Protein 2DPM (pdb70)

GO terms:
  GO:0009007 site-specific DNA-methyltransferase (adenine-specific) activity (F, EXP)

InterPro domains:
  IPR002052 DNA methylase, N-6 adenine-specific, conserved site [PS00092] (191-197)
  IPR012263 Adenine modification methylase, M.EcoRV-type [PIRSF000398] (10-283)
  IPR012327 D12 class N6 adenine-specific DNA methyltransferase [PF02086] (17-263)
  IPR012327 D12 class N6 adenine-specific DNA methyltransferase [PR00505] (17-33)
  IPR012327 D12 class N6 adenine-specific DNA methyltransferase [PR00505] (39-53)
  IPR012327 D12 class N6 adenine-specific DNA methyltransferase [PR00505] (58-71)
  IPR012327 D12 class N6 adenine-specific DNA methyltransferase [PR00505] (188-200)
  IPR012327 D12 class N6 adenine-specific DNA methyltransferase [PTHR30481] (9-283)
  IPR012327 D12 class N6 adenine-specific DNA methyltransferase [TIGR00571] (12-281)
  IPR023095 Adenine-specific methyltransferase, domain 2 [G3DSA:1.10.1020.10] (65-167)
  IPR029063 S-adenosyl-L-methionine-dependent methyltransferase superfamily [G3DSA:3.40.50.150] (13-255)
  IPR029063 S-adenosyl-L-methionine-dependent methyltransferase superfamily [SSF53335] (11-283)

CATH classification: 3.40.50.150 (+1 more: 1.10.1020.10)

Nearest PDB structures (foldseek):
  2dpm-assembly1_A  TM=1.004E+00  e=1.425E-54  Streptococcus pneumoniae
  4rtm-assembly1_A  TM=9.184E-01  e=1.312E-22  Escherichia coli str. K-12 substr. MDS42
  4rtk-assembly1_A  TM=9.166E-01  e=1.675E-22  Escherichia coli str. K-12 substr. MDS42
  2g1p-assembly1_A  TM=9.170E-01  e=5.671E-22  Escherichia coli
  2g1p-assembly1_B  TM=9.001E-01  e=9.817E-22  Escherichia coli

Organism: Streptococcus pneumoniae (NCBI:txid1313)

Radius of gyration: 19.25 Å; Cα contacts (8 Å, |Δi|>4): 393; chains: 1; bounding box: 43×53×43 Å

Secondary structure (DSSP, 8-state):
----SS--TT--GGGHHHHHHHS-SS-S-EEETT-TT-HHHHHH--SEEEEEES-HHHHHHHHHHHH-HHHHHHHHHHHHHH--HHHHHHHHGGGGSSHHHHS-HHHHHHHHHHHHHHBGGG---B-TTS-B-PPBPSS--S----HHHHHHHHHHHHHSEEEEEES-GGGGGTT--TT-EEEE-PPPPP-------SS--HHHHHHHHHHHHHHHTTT-EEEEEEES-HHHHHHTTTSEEEEE-----EEEEES---

Structure (mmCIF, N/CA/C/O backbone):
data_2DPM
#
_entry.id   2DPM
#
_cell.length_a   56.600
_cell.length_b   68.100
_cell.length_c   85.200
_cell.angle_alpha   90.00
_cell.angle_beta   90.00
_cell.angle_gamma   90.00
#
_symmetry.space_group_name_H-M   'P 21 21 21'
#
loop_
_entity.id
_entity.type
_entity.pdbx_description
1 polymer 'PROTEIN (ADENINE-SPECIFIC METHYLTRANSFERASE DPNII 1)'
2 non-polymer 'MERCURY (II) ION'
3 non-polymer S-ADENOSYLMETHIONINE
4 water water
#
loop_
_atom_site.group_PDB
_atom_site.id
_atom_site.type_symbol
_atom_site.label_atom_id
_atom_site.label_alt_id
_atom_site.label_comp_id
_atom_site.label_asym_id
_atom_site.label_entity_id
_atom_site.label_seq_id
_atom_site.pdbx_PDB_ins_code
_atom_site.Cartn_x
_atom_site.Cartn_y
_atom_site.Cartn_z
_atom_site.occupancy
_atom_site.B_iso_or_equiv
_atom_site.auth_seq_id
_atom_site.auth_comp_id
_atom_site.auth_asym_id
_atom_site.auth_atom_id
_atom_site.pdbx_PDB_model_num
ATOM 1 N N . THR A 1 10 ? 10.804 20.321 72.229 1.00 47.17 10 THR A N 1
ATOM 2 C CA . THR A 1 10 ? 9.528 20.701 71.562 1.00 47.76 10 THR A CA 1
ATOM 3 C C . THR A 1 10 ? 9.786 20.894 70.070 1.00 46.64 10 THR A C 1
ATOM 4 O O . THR A 1 10 ? 10.222 19.956 69.399 1.00 47.70 10 THR A O 1
ATOM 6 N N . LEU A 1 11 ? 9.585 22.114 69.575 1.00 44.08 11 LEU A N 1
ATOM 7 C CA . LEU A 1 11 ? 9.782 22.425 68.158 1.00 42.08 11 LEU A CA 1
ATOM 8 C C . LEU A 1 11 ? 11.243 22.497 67.719 1.00 39.16 11 LEU A C 1
ATOM 9 O O . LEU A 1 11 ? 12.110 22.935 68.485 1.00 37.80 11 LEU A O 1
ATOM 14 N N . GLN A 1 12 ? 11.486 22.088 66.472 1.00 35.58 12 GLN A N 1
ATOM 15 C CA . GLN A 1 12 ? 12.815 22.087 65.852 1.00 30.64 12 GLN A CA 1
ATOM 16 C C . GLN A 1 12 ? 12.639 21.820 64.343 1.00 27.23 12 GLN A C 1
ATOM 17 O O . GLN A 1 12 ? 11.560 21.419 63.902 1.00 26.62 12 GLN A O 1
ATOM 23 N N . PRO A 1 13 ? 13.678 22.080 63.534 1.00 24.52 13 PRO A N 1
ATOM 24 C CA . PRO A 1 13 ? 13.634 21.862 62.080 1.00 23.44 13 PRO A CA 1
ATOM 25 C C . PRO A 1 13 ? 13.093 20.485 61.673 1.00 22.63 13 PRO A C 1
ATOM 26 O O . PRO A 1 13 ? 13.399 19.467 62.299 1.00 21.73 13 PRO A O 1
ATOM 30 N N . PHE A 1 14 ? 12.297 20.461 60.613 1.00 22.04 14 PHE A N 1
ATOM 31 C CA . PHE A 1 14 ? 11.722 19.217 60.123 1.00 22.16 14 PHE A CA 1
ATOM 32 C C . PHE A 1 14 ? 12.655 18.531 59.136 1.00 23.00 14 PHE A C 1
ATOM 33 O O . PHE A 1 14 ? 12.377 17.420 58.678 1.00 22.61 14 PHE A O 1
ATOM 41 N N . THR A 1 15 ? 13.736 19.212 58.769 1.00 22.46 15 THR A N 1
ATOM 42 C CA . THR A 1 15 ? 14.704 18.653 57.835 1.00 22.08 15 THR A CA 1
ATOM 43 C C . THR A 1 15 ? 16.087 19.219 58.093 1.00 24.27 15 THR A C 1
ATOM 44 O O . THR A 1 15 ? 16.226 20.285 58.688 1.00 25.32 15 THR A O 1
ATOM 48 N N . LYS A 1 16 ? 17.103 18.474 57.677 1.00 25.24 16 LYS A N 1
ATOM 49 C CA . LYS A 1 16 ? 18.495 18.889 57.800 1.00 26.11 16 LYS A CA 1
ATOM 50 C C . LYS A 1 16 ? 18.714 19.876 56.643 1.00 25.83 16 LYS A C 1
ATOM 51 O O . LYS A 1 16 ? 18.123 19.712 55.578 1.00 25.08 16 LYS A O 1
ATOM 57 N N . TRP A 1 17 ? 19.531 20.908 56.845 1.00 26.51 17 TRP A N 1
ATOM 58 C CA . TRP A 1 17 ? 19.750 21.910 55.792 1.00 26.32 17 TRP A CA 1
ATOM 59 C C . TRP A 1 17 ? 21.146 22.536 55.863 1.00 27.29 17 TRP A C 1
ATOM 60 O O . TRP A 1 17 ? 21.690 22.752 56.954 1.00 27.43 17 TRP A O 1
ATOM 71 N N . THR A 1 18 ? 21.717 22.845 54.703 1.00 26.78 18 THR A N 1
ATOM 72 C CA . THR A 1 18 ? 23.042 23.451 54.650 1.00 29.67 18 THR A CA 1
ATOM 73 C C . THR A 1 18 ? 23.022 24.813 55.345 1.00 29.25 18 THR A C 1
ATOM 74 O O . THR A 1 18 ? 22.188 25.670 55.035 1.00 29.52 18 THR A O 1
ATOM 78 N N . GLY A 1 19 ? 23.927 24.981 56.309 1.00 28.31 19 GLY A N 1
ATOM 79 C CA . GLY A 1 19 ? 24.017 26.220 57.064 1.00 26.54 19 GLY A CA 1
ATOM 80 C C . GLY A 1 19 ? 23.111 26.220 58.283 1.00 26.67 19 GLY A C 1
ATOM 81 O O . GLY A 1 19 ? 22.962 27.253 58.930 1.00 28.44 19 GLY A O 1
ATOM 82 N N . GLY A 1 20 ? 22.489 25.074 58.572 1.00 26.27 20 GLY A N 1
ATOM 83 C CA . GLY A 1 20 ? 21.602 24.947 59.720 1.00 24.43 20 GLY A CA 1
ATOM 84 C C . GLY A 1 20 ? 22.262 25.477 60.975 1.00 24.46 20 GLY A C 1
ATOM 85 O O . GLY A 1 20 ? 23.411 25.130 61.265 1.00 24.72 20 GLY A O 1
ATOM 86 N N . LYS A 1 21 ? 21.519 26.263 61.747 1.00 22.35 21 LYS A N 1
ATOM 87 C CA . LYS A 1 21 ? 22.050 26.895 62.947 1.00 23.25 21 LYS A CA 1
ATOM 88 C C . LYS A 1 21 ? 21.818 26.249 64.307 1.00 25.19 21 LYS A C 1
ATOM 89 O O . LYS A 1 21 ? 22.052 26.889 65.330 1.00 26.51 21 LYS A O 1
ATOM 95 N N . ARG A 1 22 ? 21.415 24.982 64.334 1.00 25.64 22 ARG A N 1
ATOM 96 C CA . ARG A 1 22 ? 21.182 24.295 65.605 1.00 28.96 22 ARG A CA 1
ATOM 97 C C . ARG A 1 22 ? 22.338 24.428 66.619 1.00 31.80 22 ARG A C 1
ATOM 98 O O . ARG A 1 22 ? 22.137 24.872 67.757 1.00 34.04 22 ARG A O 1
ATOM 106 N N . GLN A 1 23 ? 23.543 24.052 66.202 1.00 31.82 23 GLN A N 1
ATOM 107 C CA . GLN A 1 23 ? 24.718 24.101 67.073 1.00 33.72 23 GLN A CA 1
ATOM 108 C C . GLN A 1 23 ? 25.089 25.495 67.571 1.00 33.39 23 GLN A C 1
ATOM 109 O O . GLN A 1 23 ? 25.769 25.638 68.589 1.00 32.24 23 GLN A O 1
ATOM 115 N N . LEU A 1 24 ? 24.643 26.518 66.855 1.00 31.54 24 LEU A N 1
ATOM 116 C CA . LEU A 1 24 ? 24.969 27.885 67.207 1.00 30.27 24 LEU A CA 1
ATOM 117 C C . LEU A 1 24 ? 23.936 28.525 68.130 1.00 30.60 24 LEU A C 1
ATOM 118 O O . LEU A 1 24 ? 24.192 29.581 68.713 1.00 29.87 24 LEU A O 1
ATOM 123 N N . LEU A 1 25 ? 22.787 27.871 68.290 1.00 30.53 25 LEU A N 1
ATOM 124 C CA . LEU A 1 25 ? 21.713 28.395 69.134 1.00 29.74 25 LEU A CA 1
ATOM 125 C C . LEU A 1 25 ? 22.130 28.969 70.500 1.00 31.99 25 LEU A C 1
ATOM 126 O O . LEU A 1 25 ? 21.659 30.040 70.891 1.00 30.91 25 LEU A O 1
ATOM 131 N N . PRO A 1 26 ? 23.002 28.268 71.249 1.00 32.60 26 PRO A N 1
ATOM 132 C CA . PRO A 1 26 ? 23.421 28.798 72.553 1.00 33.23 26 PRO A CA 1
ATOM 133 C C . PRO A 1 26 ? 24.006 30.214 72.460 1.00 32.80 26 PRO A C 1
ATOM 134 O O . PRO A 1 26 ? 23.733 31.065 73.308 1.00 33.75 26 PRO A O 1
ATOM 138 N N . VAL A 1 27 ? 24.794 30.464 71.421 1.00 30.97 27 VAL A N 1
ATOM 139 C CA . VAL A 1 27 ? 25.400 31.774 71.220 1.00 28.83 27 VAL A CA 1
ATOM 140 C C . VAL A 1 27 ? 24.359 32.794 70.791 1.00 30.26 27 VAL A C 1
ATOM 141 O O . VAL A 1 27 ? 24.309 33.904 71.323 1.00 31.22 27 VAL A O 1
ATOM 145 N N . ILE A 1 28 ? 23.516 32.413 69.842 1.00 31.13 28 ILE A N 1
ATOM 146 C CA . ILE A 1 28 ? 22.467 33.303 69.355 1.00 32.07 28 ILE A CA 1
ATOM 147 C C . ILE A 1 28 ? 21.499 33.694 70.475 1.00 34.45 28 ILE A C 1
ATOM 148 O O . ILE A 1 28 ? 21.118 34.865 70.596 1.00 34.09 28 ILE A O 1
ATOM 153 N N . ARG A 1 29 ? 21.100 32.711 71.282 1.00 34.99 29 ARG A N 1
ATOM 154 C CA . ARG A 1 29 ? 20.180 32.944 72.398 1.00 38.68 29 ARG A CA 1
ATOM 155 C C . ARG A 1 29 ? 20.732 34.006 73.349 1.00 41.16 29 ARG A C 1
ATOM 156 O O . ARG A 1 29 ? 19.977 34.787 73.931 1.00 43.38 29 ARG A O 1
ATOM 164 N N . GLU A 1 30 ? 22.053 34.031 73.494 1.00 42.06 30 GLU A N 1
ATOM 165 C CA . GLU A 1 30 ? 22.712 34.984 74.377 1.00 42.07 30 GLU A CA 1
ATOM 166 C C . GLU A 1 30 ? 22.867 36.366 73.749 1.00 42.80 30 GLU A C 1
ATOM 167 O O . GLU A 1 30 ? 23.212 37.325 74.443 1.00 45.96 30 GLU A O 1
ATOM 169 N N . LEU A 1 31 ? 22.591 36.479 72.452 1.00 41.28 31 LEU A N 1
ATOM 170 C CA . LEU A 1 31 ? 22.733 37.756 71.760 1.00 38.46 31 LEU A CA 1
ATOM 171 C C . LEU A 1 31 ? 21.440 38.397 71.244 1.00 37.66 31 LEU A C 1
ATOM 172 O O . LEU A 1 31 ? 21.441 39.554 70.821 1.00 37.13 31 LEU A O 1
ATOM 177 N N . ILE A 1 32 ? 20.340 37.659 71.255 1.00 37.64 32 ILE A N 1
ATOM 178 C CA . ILE A 1 32 ? 19.084 38.231 70.784 1.00 38.51 32 ILE A CA 1
ATOM 179 C C . ILE A 1 32 ? 18.653 39.353 71.730 1.00 41.11 32 ILE A C 1
ATOM 180 O O . ILE A 1 32 ? 19.039 39.368 72.902 1.00 42.37 32 ILE A O 1
ATOM 185 N N . PRO A 1 33 ? 17.890 40.338 71.221 1.00 42.90 33 PRO A N 1
ATOM 186 C CA . PRO A 1 33 ? 17.440 41.444 72.071 1.00 43.08 33 PRO A CA 1
ATOM 187 C C . PRO A 1 33 ? 16.506 40.959 73.182 1.00 44.18 33 PRO A C 1
ATOM 188 O O . PRO A 1 33 ? 15.783 39.975 73.013 1.00 43.39 33 PRO A O 1
ATOM 192 N N . LYS A 1 34 ? 16.542 41.650 74.319 1.00 46.07 34 LYS A N 1
ATOM 193 C CA . LYS A 1 34 ? 15.724 41.296 75.476 1.00 46.20 34 LYS A CA 1
ATOM 194 C C . LYS A 1 34 ? 14.227 41.460 75.239 1.00 47.14 34 LYS A C 1
ATOM 195 O O . LYS A 1 34 ? 13.428 40.659 75.730 1.00 46.52 34 LYS A O 1
ATOM 197 N N . THR A 1 35 ? 13.855 42.512 74.512 1.00 47.25 35 THR A N 1
ATOM 198 C CA . THR A 1 35 ? 12.454 42.791 74.194 1.00 47.40 35 THR A CA 1
ATOM 199 C C . THR A 1 35 ? 12.352 43.247 72.744 1.00 46.26 35 THR A C 1
ATOM 200 O O . THR A 1 35 ? 13.223 43.983 72.269 1.00 45.70 35 THR A O 1
ATOM 204 N N . TYR A 1 36 ? 11.306 42.790 72.050 1.00 45.86 36 TYR A N 1
ATOM 205 C CA . TYR A 1 36 ? 11.054 43.146 70.646 1.00 43.30 36 TYR A CA 1
ATOM 206 C C . TYR A 1 36 ? 9.598 42.881 70.255 1.00 41.85 36 TYR A C 1
ATOM 207 O O . TYR A 1 36 ? 8.831 42.301 71.031 1.00 44.03 36 TYR A O 1
ATOM 216 N N . ASN A 1 37 ? 9.215 43.327 69.064 1.00 41.01 37 ASN A N 1
ATOM 217 C CA . ASN A 1 37 ? 7.847 43.144 68.577 1.00 41.09 37 ASN A CA 1
ATOM 218 C C . ASN A 1 37 ? 7.719 41.897 67.685 1.00 38.81 37 ASN A C 1
ATOM 219 O O . ASN A 1 37 ? 7.765 40.774 68.190 1.00 38.71 37 ASN A O 1
ATOM 224 N N . ARG A 1 38 ? 7.553 42.078 66.377 1.00 35.36 38 ARG A N 1
ATOM 225 C CA . ARG A 1 38 ? 7.439 40.936 65.471 1.00 35.24 38 ARG A CA 1
ATOM 226 C C . ARG A 1 38 ? 8.804 40.378 65.065 1.00 33.86 38 ARG A C 1
ATOM 227 O O . ARG A 1 38 ? 9.819 41.089 65.125 1.00 35.01 38 ARG A O 1
ATOM 235 N N . TYR A 1 39 ? 8.819 39.122 64.621 1.00 32.83 39 TYR A N 1
ATOM 236 C CA .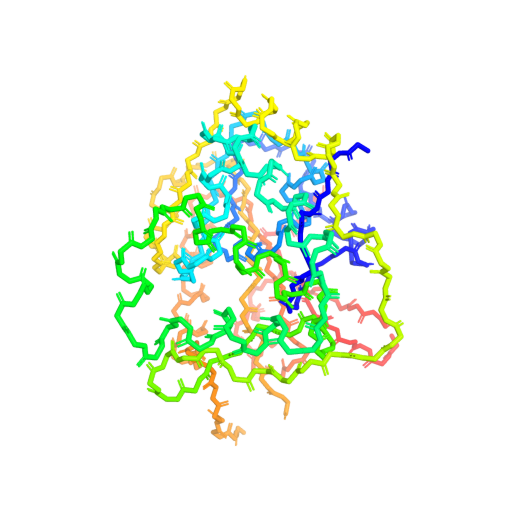 TYR A 1 39 ? 10.057 38.447 64.210 1.00 28.47 39 TYR A CA 1
ATOM 237 C C . TYR A 1 39 ? 10.116 38.185 62.713 1.00 25.80 39 TYR A C 1
ATOM 238 O O . TYR A 1 39 ? 9.125 37.752 62.117 1.00 26.44 39 TYR A O 1
ATOM 247 N N . PHE A 1 40 ? 11.293 38.391 62.127 1.00 24.90 40 PHE A N 1
ATOM 248 C CA . PHE A 1 40 ? 11.508 38.170 60.697 1.00 26.10 40 PHE A CA 1
ATOM 249 C C . PHE A 1 40 ? 12.755 37.334 60.447 1.00 24.43 40 PHE A C 1
ATOM 250 O O . PHE A 1 40 ? 13.808 37.620 61.018 1.00 24.66 40 PHE A O 1
ATOM 258 N N . GLU A 1 41 ? 12.654 36.338 59.566 1.00 24.81 41 GLU A N 1
ATOM 259 C CA . GLU A 1 41 ? 13.814 35.508 59.189 1.00 24.87 41 GLU A CA 1
ATOM 260 C C . GLU A 1 41 ? 13.755 35.317 57.667 1.00 22.96 41 GLU A C 1
ATOM 261 O O . GLU A 1 41 ? 13.161 34.357 57.173 1.00 22.56 41 GLU A O 1
ATOM 267 N N . PRO A 1 42 ? 14.373 36.244 56.913 1.00 22.73 42 PRO A N 1
ATOM 268 C CA . PRO A 1 42 ? 14.459 36.319 55.448 1.00 22.16 42 PRO A CA 1
ATOM 269 C C . PRO A 1 42 ? 15.185 35.241 54.644 1.00 22.64 42 PRO A C 1
ATOM 270 O O . PRO A 1 42 ? 14.994 35.173 53.434 1.00 22.99 42 PRO A O 1
ATOM 274 N N . PHE A 1 43 ? 16.079 34.479 55.270 1.00 21.17 43 PHE A N 1
ATOM 275 C CA . PHE A 1 43 ? 16.792 33.390 54.591 1.00 19.17 43 PHE A CA 1
ATOM 276 C C . PHE A 1 43 ? 16.541 32.208 55.511 1.00 19.55 43 PHE A C 1
ATOM 277 O O . PHE A 1 43 ? 17.484 31.549 55.958 1.00 21.19 43 PHE A O 1
ATOM 285 N N . VAL A 1 44 ? 15.269 31.917 55.761 1.00 18.04 44 VAL A N 1
ATOM 286 C CA . VAL A 1 44 ? 14.871 30.866 56.694 1.00 17.50 44 VAL A CA 1
ATOM 287 C C . VAL A 1 44 ? 15.569 29.495 56.690 1.00 18.96 44 VAL A C 1
ATOM 288 O O . VAL A 1 44 ? 15.895 28.969 57.765 1.00 19.68 44 VAL A O 1
ATOM 292 N N . GLY A 1 45 ? 15.827 28.925 55.514 1.00 18.03 45 GLY A N 1
ATOM 293 C CA . GLY A 1 45 ? 16.468 27.619 55.464 1.00 14.03 45 GLY A CA 1
ATOM 294 C C . GLY A 1 45 ? 15.696 26.600 56.289 1.00 16.16 45 GLY A C 1
ATOM 295 O O . GLY A 1 45 ? 14.484 26.441 56.116 1.00 16.70 45 GLY A O 1
ATOM 296 N N . GLY A 1 46 ? 16.396 25.917 57.192 1.00 16.84 46 GLY A N 1
ATOM 297 C CA . GLY A 1 46 ? 15.771 24.935 58.070 1.00 18.60 46 GLY A CA 1
ATOM 298 C C . GLY A 1 46 ? 15.004 25.540 59.255 1.00 21.22 46 GLY A C 1
ATOM 299 O O . GLY A 1 46 ? 14.278 24.825 59.956 1.00 21.69 46 GLY A O 1
ATOM 300 N N . GLY A 1 47 ? 15.226 26.824 59.537 1.00 18.75 47 GLY A N 1
ATOM 301 C CA . GLY A 1 47 ? 14.505 27.489 60.613 1.00 20.25 47 GLY A CA 1
ATOM 302 C C . GLY A 1 47 ? 14.838 27.231 62.073 1.00 20.79 47 GLY A C 1
ATOM 303 O O . GLY A 1 47 ? 13.974 27.400 62.942 1.00 19.56 47 GLY A O 1
ATOM 304 N N . ALA A 1 48 ? 16.098 26.920 62.359 1.00 21.93 48 ALA A N 1
ATOM 305 C CA . ALA A 1 48 ? 16.546 26.642 63.729 1.00 23.67 48 ALA A CA 1
ATOM 306 C C . ALA A 1 48 ? 16.110 27.708 64.742 1.00 24.69 48 ALA A C 1
ATOM 307 O O . ALA A 1 48 ? 15.511 27.387 65.777 1.00 25.54 48 ALA A O 1
ATOM 309 N N . LEU A 1 49 ? 16.396 28.973 64.442 1.00 23.73 49 LEU A N 1
ATOM 310 C CA . LEU A 1 49 ? 16.025 30.056 65.351 1.00 26.52 49 LEU A CA 1
ATOM 311 C C . LEU A 1 49 ? 14.506 30.191 65.442 1.00 26.65 49 LEU A C 1
ATOM 312 O O . LEU A 1 49 ? 13.939 30.117 66.536 1.00 27.45 49 LEU A O 1
ATOM 317 N N . PHE A 1 50 ? 13.856 30.335 64.289 1.00 26.45 50 PHE A N 1
ATOM 318 C CA . PHE A 1 50 ? 12.396 30.456 64.189 1.00 25.02 50 PHE A CA 1
ATOM 319 C C . PHE A 1 50 ? 11.673 29.425 65.058 1.00 25.89 50 PHE A C 1
ATOM 320 O O . PHE A 1 50 ? 10.793 29.766 65.852 1.00 27.45 50 PHE A O 1
ATOM 328 N N . PHE A 1 51 ? 12.050 28.164 64.915 1.00 25.09 51 PHE A N 1
ATOM 329 C CA . PHE A 1 51 ? 11.427 27.113 65.696 1.00 28.82 51 PHE A CA 1
ATOM 330 C C . PHE A 1 51 ? 11.816 27.144 67.177 1.00 31.64 51 PHE A C 1
ATOM 331 O O . PHE A 1 51 ? 11.037 26.715 68.036 1.00 32.35 51 PHE A O 1
ATOM 339 N N . ASP A 1 52 ? 13.009 27.654 67.476 1.00 30.74 52 ASP A N 1
ATOM 340 C CA . ASP A 1 52 ? 13.457 27.753 68.858 1.00 30.87 52 ASP A CA 1
ATOM 341 C C . ASP A 1 52 ? 12.664 28.856 69.560 1.00 32.99 52 ASP A C 1
ATOM 342 O O . ASP A 1 52 ? 12.270 28.707 70.715 1.00 34.74 52 ASP A O 1
ATOM 347 N N . LEU A 1 53 ? 12.414 29.955 68.852 1.00 33.95 53 LEU A N 1
ATOM 348 C CA . LEU A 1 53 ? 11.663 31.078 69.412 1.00 34.05 53 LEU A CA 1
ATOM 349 C C . LEU A 1 53 ? 10.155 30.843 69.417 1.00 36.50 53 LEU A C 1
ATOM 350 O O . LEU A 1 53 ? 9.452 31.313 70.312 1.00 36.26 53 LEU A O 1
ATOM 355 N N . ALA A 1 54 ? 9.659 30.156 68.394 1.00 37.37 54 ALA A N 1
ATOM 356 C CA . ALA A 1 54 ? 8.231 29.885 68.266 1.00 38.48 54 ALA A CA 1
ATOM 357 C C . ALA A 1 54 ? 7.443 31.189 68.450 1.00 40.54 54 ALA A C 1
ATOM 358 O O . ALA A 1 54 ? 6.617 31.309 69.353 1.00 41.48 54 ALA A O 1
ATOM 360 N N . PRO A 1 55 ? 7.714 32.192 67.599 1.00 41.81 55 PRO A N 1
ATOM 361 C CA . PRO A 1 55 ? 7.042 33.493 67.661 1.00 41.86 55 PRO A CA 1
ATOM 362 C C . PRO A 1 55 ? 5.543 33.410 67.404 1.00 42.55 55 PRO A C 1
ATOM 363 O O . PRO A 1 55 ? 5.083 32.588 66.613 1.00 40.68 55 PRO A O 1
ATOM 367 N N . LYS A 1 56 ? 4.791 34.294 68.050 1.00 44.90 56 LYS A N 1
ATOM 368 C CA . LYS A 1 56 ? 3.346 34.338 67.871 1.00 46.55 56 LYS A CA 1
ATOM 369 C C . LYS A 1 56 ? 2.981 35.148 66.630 1.00 45.42 56 LYS A C 1
ATOM 370 O O . LYS A 1 56 ? 1.904 34.964 66.051 1.00 45.87 56 LYS A O 1
ATOM 376 N N . ASP A 1 57 ? 3.887 36.028 66.214 1.00 41.86 57 ASP A N 1
ATOM 377 C CA . ASP A 1 57 ? 3.665 36.856 65.037 1.00 42.20 57 ASP A CA 1
ATOM 378 C C . ASP A 1 57 ? 4.995 36.995 64.293 1.00 40.09 57 ASP A C 1
ATOM 379 O O . ASP A 1 57 ? 5.884 37.738 64.729 1.00 38.75 57 ASP A O 1
ATOM 384 N N . ALA A 1 58 ? 5.124 36.317 63.156 1.00 37.66 58 ALA A N 1
ATOM 385 C CA . ALA A 1 58 ? 6.380 36.369 62.422 1.00 35.01 58 ALA A CA 1
ATOM 386 C C . ALA A 1 58 ? 6.263 36.346 60.908 1.00 34.50 58 ALA A C 1
ATOM 387 O O . ALA A 1 58 ? 5.171 36.173 60.352 1.00 31.41 58 ALA A O 1
ATOM 389 N N . VAL A 1 59 ? 7.413 36.520 60.257 1.00 33.51 59 VAL A N 1
ATOM 390 C CA . VAL A 1 59 ? 7.524 36.531 58.798 1.00 34.83 59 VAL A CA 1
ATOM 391 C C . VAL A 1 59 ? 8.762 35.740 58.348 1.00 33.18 59 VAL A C 1
ATOM 392 O O . VAL A 1 59 ? 9.895 36.127 58.664 1.00 34.74 59 VAL A O 1
ATOM 396 N N . ILE A 1 60 ? 8.543 34.643 57.616 1.00 30.25 60 ILE A N 1
ATOM 397 C CA . ILE A 1 60 ? 9.642 33.799 57.116 1.00 26.64 60 ILE A CA 1
ATOM 398 C C . ILE A 1 60 ? 9.689 33.779 55.572 1.00 25.30 60 ILE A C 1
ATOM 399 O O . ILE A 1 60 ? 8.655 33.883 54.905 1.00 25.57 60 ILE A O 1
ATOM 404 N N . ASN A 1 61 ? 10.888 33.658 55.009 1.00 23.93 61 ASN A N 1
ATOM 405 C CA . ASN A 1 61 ? 11.074 33.665 53.551 1.00 23.19 61 ASN A CA 1
ATOM 406 C C . ASN A 1 61 ? 12.354 32.941 53.130 1.00 22.91 61 ASN A C 1
ATOM 407 O O . ASN A 1 61 ? 13.283 32.810 53.921 1.00 22.41 61 ASN A O 1
ATOM 412 N N . ASP A 1 62 ? 12.364 32.411 51.910 1.00 21.44 62 ASP A N 1
ATOM 413 C CA . ASP A 1 62 ? 13.561 31.789 51.337 1.00 21.54 62 ASP A CA 1
ATOM 414 C C . ASP A 1 62 ? 13.352 31.819 49.831 1.00 22.63 62 ASP A C 1
ATOM 415 O O . ASP A 1 62 ? 12.217 31.802 49.356 1.00 22.68 62 ASP A O 1
ATOM 420 N N . PHE A 1 63 ? 14.448 31.909 49.090 1.00 21.67 63 PHE A N 1
ATOM 421 C CA . PHE A 1 63 ? 14.403 31.932 47.637 1.00 22.31 63 PHE A CA 1
ATOM 422 C C . PHE A 1 63 ? 14.068 30.546 47.059 1.00 21.82 63 PHE A C 1
ATOM 423 O O . PHE A 1 63 ? 13.454 30.445 45.993 1.00 24.00 63 PHE A O 1
ATOM 431 N N . ASN A 1 64 ? 14.466 29.489 47.764 1.00 18.58 64 ASN A N 1
ATOM 432 C CA . ASN A 1 64 ? 14.233 28.111 47.332 1.00 18.56 64 ASN A CA 1
ATOM 433 C C . ASN A 1 64 ? 12.758 27.721 47.448 1.00 19.37 64 ASN A C 1
ATOM 434 O O . ASN A 1 64 ? 12.251 27.474 48.544 1.00 21.77 64 ASN A O 1
ATOM 439 N N . ALA A 1 65 ? 12.087 27.635 46.305 1.00 19.42 65 ALA A N 1
ATOM 440 C CA . ALA A 1 65 ? 10.667 27.304 46.245 1.00 18.17 65 ALA A CA 1
ATOM 441 C C . ALA A 1 65 ? 10.307 25.926 46.766 1.00 20.30 65 ALA A C 1
ATOM 442 O O . ALA A 1 65 ? 9.224 25.737 47.337 1.00 21.02 65 ALA A O 1
ATOM 444 N N . GLU A 1 66 ? 11.173 24.947 46.541 1.00 18.78 66 GLU A N 1
ATOM 445 C CA . GLU A 1 66 ? 10.890 23.601 47.026 1.00 21.14 66 GLU A CA 1
ATOM 446 C C . GLU A 1 66 ? 10.874 23.564 48.559 1.00 19.92 66 GLU A C 1
ATOM 447 O O . GLU A 1 66 ? 10.060 22.863 49.162 1.00 20.02 66 GLU A O 1
ATOM 453 N N . LEU A 1 67 ? 11.785 24.304 49.187 1.00 17.83 67 LEU A N 1
ATOM 454 C CA . LEU A 1 67 ? 11.854 24.354 50.647 1.00 17.25 67 LEU A CA 1
ATOM 455 C C . LEU A 1 67 ? 10.589 24.997 51.233 1.00 19.02 67 LEU A C 1
ATOM 456 O O . LEU A 1 67 ? 9.986 24.463 52.171 1.00 20.63 67 LEU A O 1
ATOM 461 N N . ILE A 1 68 ? 10.181 26.136 50.676 1.00 19.26 68 ILE A N 1
ATOM 462 C CA . ILE A 1 68 ? 8.973 26.818 51.149 1.00 20.50 68 ILE A CA 1
ATOM 463 C C . ILE A 1 68 ? 7.732 25.930 50.985 1.00 21.86 68 ILE A C 1
ATOM 464 O O . ILE A 1 68 ? 6.875 25.888 51.868 1.00 22.67 68 ILE A O 1
ATOM 469 N N . ASN A 1 69 ? 7.649 25.205 49.870 1.00 20.05 69 ASN A N 1
ATOM 470 C CA . ASN A 1 69 ? 6.525 24.295 49.641 1.00 22.90 69 ASN A CA 1
ATOM 471 C C . ASN A 1 69 ? 6.430 23.334 50.828 1.00 22.90 69 ASN A C 1
ATOM 472 O O . ASN A 1 69 ? 5.329 23.018 51.283 1.00 23.08 69 ASN A O 1
ATOM 477 N N . CYS A 1 70 ? 7.583 22.906 51.347 1.00 21.37 70 CYS A N 1
ATOM 478 C CA . CYS A 1 70 ? 7.617 21.987 52.481 1.00 22.62 70 CYS A CA 1
ATOM 479 C C . CYS A 1 70 ? 6.906 22.675 53.676 1.00 23.25 70 CYS A C 1
ATOM 480 O O . CYS A 1 70 ? 5.997 22.100 54.291 1.00 22.79 70 CYS A O 1
ATOM 483 N N . TYR A 1 71 ? 7.242 23.932 53.950 1.00 21.70 71 TYR A N 1
ATOM 484 C CA . TYR A 1 71 ? 6.602 24.646 55.063 1.00 22.61 71 TYR A CA 1
ATOM 485 C C . TYR A 1 71 ? 5.091 24.722 54.863 1.00 21.40 71 TYR A C 1
ATOM 486 O O . TYR A 1 71 ? 4.316 24.393 55.761 1.00 22.90 71 TYR A O 1
ATOM 495 N N . GLN A 1 72 ? 4.690 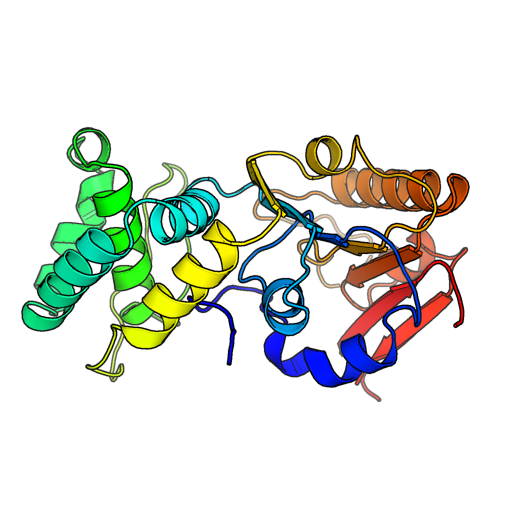25.153 53.672 1.00 20.91 72 GLN A N 1
ATOM 496 C CA . GLN A 1 72 ? 3.281 25.321 53.303 1.00 20.74 72 GLN A CA 1
ATOM 497 C C . GLN A 1 72 ? 2.439 24.045 53.404 1.00 22.93 72 GLN A C 1
ATOM 498 O O . GLN A 1 72 ? 1.267 24.084 53.811 1.00 23.73 72 GLN A O 1
ATOM 504 N N . GLN A 1 73 ? 3.025 22.912 53.038 1.00 21.50 73 GLN A N 1
ATOM 505 C CA . GLN A 1 73 ? 2.288 21.661 53.089 1.00 22.96 73 GLN A CA 1
ATOM 506 C C . GLN A 1 73 ? 2.190 21.067 54.490 1.00 24.88 73 GLN A C 1
ATOM 507 O O . GLN A 1 73 ? 1.249 20.318 54.793 1.00 21.44 73 GLN A O 1
ATOM 513 N N . ILE A 1 74 ? 3.156 21.397 55.344 1.00 25.50 74 ILE A N 1
ATOM 514 C CA . ILE A 1 74 ? 3.122 20.930 56.727 1.00 26.80 74 ILE A CA 1
ATOM 515 C C . ILE A 1 74 ? 1.942 21.666 57.351 1.00 27.99 74 ILE A C 1
ATOM 516 O O . ILE A 1 74 ? 1.149 21.089 58.101 1.00 27.02 74 ILE A O 1
ATOM 521 N N . LYS A 1 75 ? 1.817 22.943 57.005 1.00 27.68 75 LYS A N 1
ATOM 522 C CA . LYS A 1 75 ? 0.712 23.752 57.500 1.00 30.01 75 LYS A CA 1
ATOM 523 C C . LYS A 1 75 ? -0.638 23.246 56.989 1.00 30.39 75 LYS A C 1
ATOM 524 O O . LYS A 1 75 ? -1.538 22.939 57.775 1.00 33.70 75 LYS A O 1
ATOM 530 N N . ASP A 1 76 ? -0.746 23.107 55.675 1.00 29.41 76 ASP A N 1
ATOM 531 C CA . ASP A 1 76 ? -1.990 22.711 55.033 1.00 28.22 76 ASP A CA 1
ATOM 532 C C . ASP A 1 76 ? -2.427 21.249 54.938 1.00 28.36 76 ASP A C 1
ATOM 533 O O . ASP A 1 76 ? -3.619 20.966 55.044 1.00 30.31 76 ASP A O 1
ATOM 538 N N . ASN A 1 77 ? -1.502 20.322 54.721 1.00 27.09 77 ASN A N 1
ATOM 539 C CA . ASN A 1 77 ? -1.882 18.916 54.580 1.00 27.18 77 ASN A CA 1
ATOM 540 C C . ASN A 1 77 ? -0.974 17.977 55.364 1.00 27.59 77 ASN A C 1
ATOM 541 O O . ASN A 1 77 ? -0.451 17.014 54.805 1.00 29.96 77 ASN A O 1
ATOM 546 N N . PRO A 1 78 ? -0.852 18.177 56.687 1.00 27.26 78 PRO A N 1
ATOM 547 C CA . PRO A 1 78 ? 0.015 17.307 57.489 1.00 25.84 78 PRO A CA 1
ATOM 548 C C . PRO A 1 78 ? -0.298 15.815 57.414 1.00 27.19 78 PRO A C 1
ATOM 549 O O . PRO A 1 78 ? 0.608 14.997 57.271 1.00 27.79 78 PRO A O 1
ATOM 553 N N . GLN A 1 79 ? -1.579 15.457 57.489 1.00 28.99 79 GLN A N 1
ATOM 554 C CA . GLN A 1 79 ? -1.979 14.049 57.451 1.00 30.69 79 GLN A CA 1
ATOM 555 C C . GLN A 1 79 ? -1.510 13.340 56.195 1.00 28.27 79 GLN A C 1
ATOM 556 O O . GLN A 1 79 ? -0.838 12.310 56.260 1.00 30.00 79 GLN A O 1
ATOM 562 N N . GLU A 1 80 ? -1.878 13.900 55.049 1.00 27.00 80 GLU A N 1
ATOM 563 C CA . GLU A 1 80 ? -1.523 13.323 53.763 1.00 24.57 80 GLU A CA 1
ATOM 564 C C . GLU A 1 80 ? -0.006 13.221 53.613 1.00 24.38 80 GLU A C 1
ATOM 565 O O . GLU A 1 80 ? 0.509 12.224 53.089 1.00 24.46 80 GLU A O 1
ATOM 571 N N . LEU A 1 81 ? 0.707 14.236 54.095 1.00 24.13 81 LEU A N 1
ATOM 572 C CA . LEU A 1 81 ? 2.164 14.244 54.021 1.00 23.24 81 LEU A CA 1
ATOM 573 C C . LEU A 1 81 ? 2.724 13.036 54.769 1.00 24.41 81 LEU A C 1
ATOM 574 O O . LEU A 1 81 ? 3.550 12.280 54.242 1.00 27.40 81 LEU A O 1
ATOM 579 N N . ILE A 1 82 ? 2.241 12.824 55.983 1.00 25.28 82 ILE A N 1
ATOM 580 C CA . ILE A 1 82 ? 2.696 11.696 56.784 1.00 25.51 82 ILE A CA 1
ATOM 581 C C . ILE A 1 82 ? 2.357 10.354 56.124 1.00 26.36 82 ILE A C 1
ATOM 582 O O . ILE A 1 82 ? 3.187 9.437 56.100 1.00 27.72 82 ILE A O 1
ATOM 587 N N . GLU A 1 83 ? 1.157 10.239 55.562 1.00 25.59 83 GLU A N 1
ATOM 588 C CA . GLU A 1 83 ? 0.765 8.996 54.898 1.00 26.36 83 GLU A CA 1
ATOM 589 C C . GLU A 1 83 ? 1.744 8.613 53.796 1.00 24.78 83 GLU A C 1
ATOM 590 O O . GLU A 1 83 ? 2.215 7.477 53.723 1.00 23.53 83 GLU A O 1
ATOM 596 N N . ILE A 1 84 ? 2.033 9.575 52.927 1.00 24.64 84 ILE A N 1
ATOM 597 C CA . ILE A 1 84 ? 2.926 9.348 51.802 1.00 24.41 84 ILE A CA 1
ATOM 598 C C . ILE A 1 84 ? 4.336 9.037 52.281 1.00 24.73 84 ILE A C 1
ATOM 599 O O . ILE A 1 84 ? 5.006 8.134 51.760 1.00 25.50 84 ILE A O 1
ATOM 604 N N . LEU A 1 85 ? 4.780 9.755 53.300 1.00 24.49 85 LEU A N 1
ATOM 605 C CA . LEU A 1 85 ? 6.110 9.508 53.819 1.00 27.83 85 LEU A CA 1
ATOM 606 C C . LEU A 1 85 ? 6.201 8.078 54.344 1.00 29.86 85 LEU A C 1
ATOM 607 O O . LEU A 1 85 ? 7.184 7.380 54.092 1.00 29.26 85 LEU A O 1
ATOM 612 N N . LYS A 1 86 ? 5.140 7.611 54.992 1.00 30.11 86 LYS A N 1
ATOM 613 C CA . LYS A 1 86 ? 5.133 6.252 55.513 1.00 30.26 86 LYS A CA 1
ATOM 614 C C . LYS A 1 86 ? 5.260 5.242 54.384 1.00 29.26 86 LYS A C 1
ATOM 615 O O . LYS A 1 86 ? 5.840 4.173 54.563 1.00 31.12 86 LYS A O 1
ATOM 621 N N . VAL A 1 87 ? 4.746 5.584 53.210 1.00 28.28 87 VAL A N 1
ATOM 622 C CA . VAL A 1 87 ? 4.842 4.677 52.082 1.00 28.43 87 VAL A CA 1
ATOM 623 C C . VAL A 1 87 ? 6.277 4.619 51.558 1.00 30.43 87 VAL A C 1
ATOM 624 O O . VAL A 1 87 ? 6.803 3.528 51.289 1.00 28.05 87 VAL A O 1
ATOM 628 N N . HIS A 1 88 ? 6.914 5.786 51.431 1.00 30.08 88 HIS A N 1
ATOM 629 C CA . HIS A 1 88 ? 8.305 5.853 50.968 1.00 29.68 88 HIS A CA 1
ATOM 630 C C . HIS A 1 88 ? 9.164 5.044 51.956 1.00 30.50 88 HIS A C 1
ATOM 631 O O . HIS A 1 88 ? 10.078 4.312 51.564 1.00 28.72 88 HIS A O 1
ATOM 638 N N . GLN A 1 89 ? 8.822 5.152 53.236 1.00 30.48 89 GLN A N 1
ATOM 639 C CA . GLN A 1 89 ? 9.532 4.447 54.292 1.00 33.31 89 GLN A CA 1
ATOM 640 C C . GLN A 1 89 ? 9.505 2.927 54.087 1.00 36.82 89 GLN A C 1
ATOM 641 O O . GLN A 1 89 ? 10.546 2.265 54.155 1.00 38.03 89 GLN A O 1
ATOM 647 N N . GLU A 1 90 ? 8.334 2.378 53.786 1.00 39.06 90 GLU A N 1
ATOM 648 C CA . GLU A 1 90 ? 8.227 0.940 53.583 1.00 40.89 90 GLU A CA 1
ATOM 649 C C . GLU A 1 90 ? 8.939 0.433 52.340 1.00 40.41 90 GLU A C 1
ATOM 650 O O . GLU A 1 90 ? 9.617 -0.592 52.385 1.00 41.40 90 GLU A O 1
ATOM 656 N N . TYR A 1 91 ? 8.799 1.145 51.231 1.00 38.88 91 TYR A N 1
ATOM 657 C CA . TYR A 1 91 ? 9.426 0.711 49.987 1.00 40.79 91 TYR A CA 1
ATOM 658 C C . TYR A 1 91 ? 10.874 1.176 49.777 1.00 38.64 91 TYR A C 1
ATOM 659 O O . TYR A 1 91 ? 11.472 0.920 48.728 1.00 38.04 91 TYR A O 1
ATOM 668 N N . ASN A 1 92 ? 11.446 1.804 50.797 1.00 35.89 92 ASN A N 1
ATOM 669 C CA . ASN A 1 92 ? 12.809 2.323 50.730 1.00 35.32 92 ASN A CA 1
ATOM 670 C C . ASN A 1 92 ? 13.872 1.351 50.206 1.00 35.29 92 ASN A C 1
ATOM 671 O O . ASN A 1 92 ? 14.106 0.287 50.789 1.00 36.86 92 ASN A O 1
ATOM 676 N N . SER A 1 93 ? 14.518 1.739 49.110 1.00 32.79 93 SER A N 1
ATOM 677 C CA . SER A 1 93 ? 15.575 0.953 48.498 1.00 29.50 93 SER A CA 1
ATOM 678 C C . SER A 1 93 ? 16.285 1.868 47.510 1.00 31.19 93 SER A C 1
ATOM 679 O O . SER A 1 93 ? 15.739 2.896 47.094 1.00 29.00 93 SER A O 1
ATOM 682 N N . LYS A 1 94 ? 17.497 1.491 47.123 1.00 30.85 94 LYS A N 1
ATOM 683 C CA . LYS A 1 94 ? 18.266 2.288 46.184 1.00 31.37 94 LYS A CA 1
ATOM 684 C C . LYS A 1 94 ? 17.509 2.403 44.888 1.00 33.00 94 LYS A C 1
ATOM 685 O O . LYS A 1 94 ? 17.444 3.480 44.288 1.00 34.16 94 LYS A O 1
ATOM 691 N N . GLU A 1 95 ? 16.948 1.280 44.456 1.00 32.17 95 GLU A N 1
ATOM 692 C CA . GLU A 1 95 ? 16.184 1.236 43.219 1.00 34.20 95 GLU A CA 1
ATOM 693 C C . GLU A 1 95 ? 14.972 2.149 43.326 1.00 31.07 95 GLU A C 1
ATOM 694 O O . GLU A 1 95 ? 14.669 2.906 42.404 1.00 29.54 95 GLU A O 1
ATOM 700 N N . TYR A 1 96 ? 14.287 2.065 44.460 1.00 30.04 96 TYR A N 1
ATOM 701 C CA . TYR A 1 96 ? 13.113 2.889 44.703 1.00 30.06 96 TYR A CA 1
ATOM 702 C C . TYR A 1 96 ? 13.525 4.354 44.593 1.00 27.82 96 TYR A C 1
ATOM 703 O O . TYR A 1 96 ? 12.962 5.110 43.787 1.00 24.69 96 TYR A O 1
ATOM 712 N N . TYR A 1 97 ? 14.545 4.728 45.359 1.00 25.45 97 TYR A N 1
ATOM 713 C CA . TYR A 1 97 ? 15.044 6.097 45.359 1.00 26.74 97 TYR A CA 1
ATOM 714 C C . TYR A 1 97 ? 15.317 6.596 43.952 1.00 26.55 97 TYR A C 1
ATOM 715 O O . TYR A 1 97 ? 14.816 7.647 43.549 1.00 25.63 97 TYR A O 1
ATOM 724 N N . LEU A 1 98 ? 16.100 5.829 43.201 1.00 28.37 98 LEU A N 1
ATOM 725 C CA . LEU A 1 98 ? 16.476 6.226 41.853 1.00 29.41 98 LEU A CA 1
ATOM 726 C C . LEU A 1 98 ? 15.316 6.487 40.903 1.00 31.31 98 LEU A C 1
ATOM 727 O O . LEU A 1 98 ? 15.379 7.423 40.091 1.00 30.92 98 LEU A O 1
ATOM 732 N N . ASP A 1 99 ? 14.250 5.699 41.013 1.00 31.32 99 ASP A N 1
ATOM 733 C CA . ASP A 1 99 ? 13.098 5.909 40.146 1.00 31.22 99 ASP A CA 1
ATOM 734 C C . ASP A 1 99 ? 12.302 7.145 40.569 1.00 28.44 99 ASP A C 1
ATOM 735 O O . ASP A 1 99 ? 11.848 7.910 39.728 1.00 29.42 99 ASP A O 1
ATOM 740 N N . LEU A 1 100 ? 12.165 7.368 41.870 1.00 27.81 100 LEU A N 1
ATOM 741 C CA . LEU A 1 100 ? 11.441 8.542 42.349 1.00 24.62 100 LEU A CA 1
ATOM 742 C C . LEU A 1 100 ? 12.214 9.818 42.009 1.00 24.43 100 LEU A C 1
ATOM 743 O O . LEU A 1 100 ? 11.622 10.831 41.633 1.00 23.72 100 LEU A O 1
ATOM 748 N N . ARG A 1 101 ? 13.539 9.762 42.122 1.00 23.86 101 ARG A N 1
ATOM 749 C CA . ARG A 1 101 ? 14.381 10.921 41.810 1.00 24.34 101 ARG A CA 1
ATOM 750 C C . ARG A 1 101 ? 14.227 11.371 40.355 1.00 24.10 101 ARG A C 1
ATOM 751 O O . ARG A 1 101 ? 14.150 12.567 40.073 1.00 24.91 101 ARG A O 1
ATOM 759 N N . SER A 1 102 ? 14.176 10.408 39.438 1.00 25.18 102 SER A N 1
ATOM 760 C CA . SER A 1 102 ? 14.061 10.709 38.011 1.00 27.84 102 SER A CA 1
ATOM 761 C C . SER A 1 102 ? 12.730 11.327 37.580 1.00 29.35 102 SER A C 1
ATOM 762 O O . SER A 1 102 ? 12.581 11.733 36.423 1.00 29.75 102 SER A O 1
ATOM 765 N N . ALA A 1 103 ? 11.765 11.386 38.498 1.00 29.04 103 ALA A N 1
ATOM 766 C CA . ALA A 1 103 ? 10.462 11.980 38.213 1.00 26.32 103 ALA A CA 1
ATOM 767 C C . ALA A 1 103 ? 10.604 13.411 37.692 1.00 26.25 103 ALA A C 1
ATOM 768 O O . ALA A 1 103 ? 9.790 13.857 36.878 1.00 27.58 103 ALA A O 1
ATOM 770 N N . ASP A 1 104 ? 11.635 14.129 38.139 1.00 23.62 104 ASP A N 1
ATOM 771 C CA . ASP A 1 104 ? 11.841 15.499 37.673 1.00 23.79 104 ASP A CA 1
ATOM 772 C C . ASP A 1 104 ? 12.552 15.575 36.322 1.00 26.79 104 ASP A C 1
ATOM 773 O O . ASP A 1 104 ? 12.932 16.657 35.873 1.00 26.04 104 ASP A O 1
ATOM 778 N N . ARG A 1 105 ? 12.745 14.417 35.691 1.00 31.10 105 ARG A N 1
ATOM 779 C CA . ARG A 1 105 ? 13.379 14.348 34.377 1.00 36.87 105 ARG A CA 1
ATOM 780 C C . ARG A 1 105 ? 12.373 13.909 33.303 1.00 41.33 105 ARG A C 1
ATOM 781 O O . ARG A 1 105 ? 12.697 13.930 32.111 1.00 43.73 105 ARG A O 1
ATOM 789 N N . ASP A 1 106 ? 11.149 13.554 33.704 1.00 44.11 106 ASP A N 1
ATOM 790 C CA . ASP A 1 106 ? 1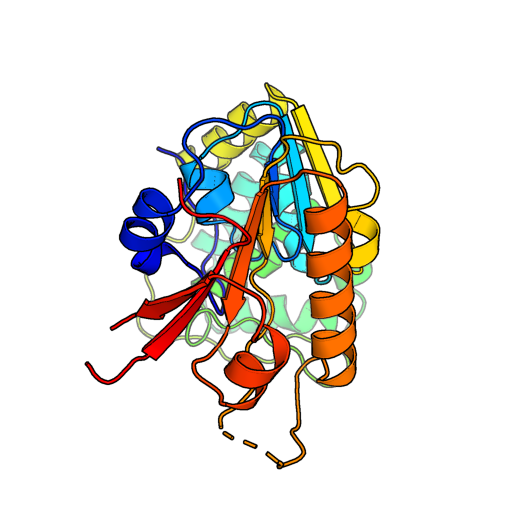0.152 13.108 32.729 1.00 46.58 106 ASP A CA 1
ATOM 791 C C . ASP A 1 106 ? 8.717 13.605 32.881 1.00 49.19 106 ASP A C 1
ATOM 792 O O . ASP A 1 106 ? 7.776 12.819 32.748 1.00 53.10 106 ASP A O 1
ATOM 797 N N . GLU A 1 107 ? 8.534 14.887 33.177 1.00 49.22 107 GLU A N 1
ATOM 798 C CA . GLU A 1 107 ? 7.184 15.468 33.304 1.00 50.33 107 GLU A CA 1
ATOM 799 C C . GLU A 1 107 ? 6.250 14.923 34.401 1.00 47.44 107 GLU A C 1
ATOM 800 O O . GLU A 1 107 ? 5.214 15.532 34.682 1.00 47.67 107 GLU A O 1
ATOM 802 N N . ARG A 1 108 ? 6.593 13.786 35.004 1.00 43.91 108 ARG A N 1
ATOM 803 C CA . ARG A 1 108 ? 5.799 13.229 36.099 1.00 40.95 108 ARG A CA 1
ATOM 804 C C . ARG A 1 108 ? 5.723 14.281 37.218 1.00 38.20 108 ARG A C 1
ATOM 805 O O . ARG A 1 108 ? 4.675 14.492 37.834 1.00 36.85 108 ARG A O 1
ATOM 813 N N . ILE A 1 109 ? 6.847 14.954 37.449 1.00 34.32 109 ILE A N 1
ATOM 814 C CA . ILE A 1 109 ? 6.946 15.983 38.471 1.00 34.08 109 ILE A CA 1
ATOM 815 C C . ILE A 1 109 ? 5.873 17.058 38.295 1.00 34.81 109 ILE A C 1
ATOM 816 O O . ILE A 1 109 ? 5.373 17.608 39.269 1.00 33.29 109 ILE A O 1
ATOM 821 N N . ASP A 1 110 ? 5.499 17.326 37.050 1.00 36.29 110 ASP A N 1
ATOM 822 C CA . ASP A 1 110 ? 4.490 18.338 36.758 1.00 38.39 110 ASP A CA 1
ATOM 823 C C . ASP A 1 110 ? 3.080 17.851 37.098 1.00 36.67 110 ASP A C 1
ATOM 824 O O . ASP A 1 110 ? 2.187 18.650 37.391 1.00 36.46 110 ASP A O 1
ATOM 829 N N . MET A 1 111 ? 2.897 16.539 37.075 1.00 33.96 111 MET A N 1
ATOM 830 C CA . MET A 1 111 ? 1.612 15.936 37.378 1.00 35.14 111 MET A CA 1
ATOM 831 C C . MET A 1 111 ? 1.402 15.690 38.879 1.00 32.93 111 MET A C 1
ATOM 832 O O . MET A 1 111 ? 0.282 15.396 39.313 1.00 30.10 111 MET A O 1
ATOM 837 N N . MET A 1 112 ? 2.467 15.826 39.669 1.00 27.83 112 MET A N 1
ATOM 838 C CA . MET A 1 112 ? 2.383 15.593 41.112 1.00 25.80 112 MET A CA 1
ATOM 839 C C . MET A 1 112 ? 1.800 16.768 41.894 1.00 24.95 112 MET A C 1
ATOM 840 O O . MET A 1 112 ? 2.015 17.923 41.526 1.00 25.75 112 MET A O 1
ATOM 845 N N . SER A 1 113 ? 1.048 16.478 42.958 1.00 22.24 113 SER A N 1
ATOM 846 C CA . SER A 1 113 ? 0.468 17.537 43.790 1.00 21.53 113 SER A CA 1
ATOM 847 C C . SER A 1 113 ? 1.584 18.156 44.633 1.00 21.77 113 SER A C 1
ATOM 848 O O . SER A 1 113 ? 2.669 17.569 44.769 1.00 19.31 113 SER A O 1
ATOM 851 N N . GLU A 1 114 ? 1.307 19.311 45.234 1.00 21.04 114 GLU A N 1
ATOM 852 C CA . GLU A 1 114 ? 2.303 19.982 46.073 1.00 21.91 114 GLU A CA 1
ATOM 853 C C . GLU A 1 114 ? 2.721 19.082 47.246 1.00 24.55 114 GLU A C 1
ATOM 854 O O . GLU A 1 114 ? 3.916 18.927 47.528 1.00 24.94 114 GLU A O 1
ATOM 860 N N . VAL A 1 115 ? 1.745 18.447 47.895 1.00 22.82 115 VAL A N 1
ATOM 861 C CA . VAL A 1 115 ? 2.053 17.589 49.028 1.00 22.46 115 VAL A CA 1
ATOM 862 C C . VAL A 1 115 ? 2.886 16.395 48.576 1.00 23.79 115 VAL A C 1
ATOM 863 O O . VAL A 1 115 ? 3.821 15.999 49.268 1.00 25.51 115 VAL A O 1
ATOM 867 N N . GLN A 1 116 ? 2.592 15.859 47.394 1.00 23.06 116 GLN A N 1
ATOM 868 C CA . GLN A 1 116 ? 3.360 14.735 46.876 1.00 22.03 116 GLN A CA 1
ATOM 869 C C . GLN A 1 116 ? 4.791 15.181 46.631 1.00 23.00 116 GLN A C 1
ATOM 870 O O . GLN A 1 116 ? 5.739 14.435 46.894 1.00 23.92 116 GLN A O 1
ATOM 876 N N . ARG A 1 117 ? 4.950 16.412 46.154 1.00 20.04 117 ARG A N 1
ATOM 877 C CA . ARG A 1 117 ? 6.275 16.950 45.898 1.00 20.05 117 ARG A CA 1
ATOM 878 C C . ARG A 1 117 ? 7.053 17.113 47.202 1.00 19.28 117 ARG A C 1
ATOM 879 O O . ARG A 1 117 ? 8.247 16.789 47.271 1.00 18.31 117 ARG A O 1
ATOM 887 N N . ALA A 1 118 ? 6.369 17.581 48.244 1.00 18.57 118 ALA A N 1
ATOM 888 C CA . ALA A 1 118 ? 7.000 17.764 49.555 1.00 19.68 118 ALA A CA 1
ATOM 889 C C . ALA A 1 118 ? 7.486 16.423 50.124 1.00 20.48 118 ALA A C 1
ATOM 890 O O . ALA A 1 118 ? 8.601 16.315 50.635 1.00 21.01 118 ALA A O 1
ATOM 892 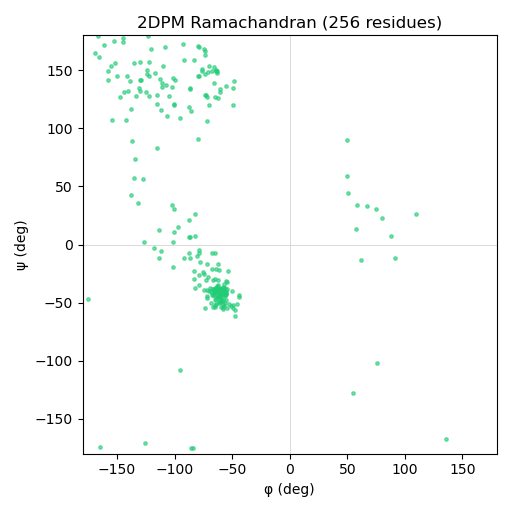N N . ALA A 1 119 ? 6.656 15.393 50.014 1.00 23.01 119 ALA A N 1
ATOM 893 C CA . ALA A 1 119 ? 7.031 14.071 50.502 1.00 21.81 119 ALA A CA 1
ATOM 894 C C . ALA A 1 119 ? 8.257 13.548 49.737 1.00 23.49 119 ALA A C 1
ATOM 895 O O . ALA A 1 119 ? 9.158 12.941 50.330 1.00 22.82 119 ALA A O 1
ATOM 897 N N . ARG A 1 120 ? 8.304 13.800 48.429 1.00 22.51 120 ARG A N 1
ATOM 898 C CA . ARG A 1 120 ? 9.424 13.338 47.610 1.00 20.41 120 ARG A CA 1
ATOM 899 C C . ARG A 1 120 ? 10.745 13.937 48.074 1.00 19.83 120 ARG A C 1
ATOM 900 O O . ARG A 1 120 ? 11.700 13.206 48.340 1.00 22.07 120 ARG A O 1
ATOM 908 N N . ILE A 1 121 ? 10.792 15.255 48.236 1.00 19.54 121 ILE A N 1
ATOM 909 C CA . ILE A 1 121 ? 12.038 15.889 48.663 1.00 21.03 121 ILE A CA 1
ATOM 910 C C . ILE A 1 121 ? 12.457 15.525 50.101 1.00 20.30 121 ILE A C 1
ATOM 911 O O . ILE A 1 121 ? 13.634 15.231 50.362 1.00 17.31 121 ILE A O 1
ATOM 916 N N . LEU A 1 122 ? 11.496 15.501 51.022 1.00 16.47 122 LEU A N 1
ATOM 917 C CA . LEU A 1 122 ? 11.802 15.154 52.405 1.00 19.61 122 LEU A CA 1
ATOM 918 C C . LEU A 1 122 ? 12.394 13.742 52.525 1.00 18.88 122 LEU A C 1
ATOM 919 O O . LEU A 1 122 ? 13.366 13.513 53.259 1.00 19.95 122 LEU A O 1
ATOM 924 N N . TYR A 1 123 ? 11.838 12.817 51.756 1.00 19.80 123 TYR A N 1
ATOM 925 C CA . TYR A 1 123 ? 12.293 11.435 51.732 1.00 20.54 123 TYR A CA 1
ATOM 926 C C . TYR A 1 123 ? 13.705 11.383 51.184 1.00 19.07 123 TYR A C 1
ATOM 927 O O . TYR A 1 123 ? 14.600 10.787 51.795 1.00 20.91 123 TYR A O 1
ATOM 936 N N . MET A 1 124 ? 13.906 11.997 50.023 1.00 18.04 124 MET A N 1
ATOM 937 C CA . MET A 1 124 ? 15.228 11.980 49.404 1.00 19.41 124 MET A CA 1
ATOM 938 C C . MET A 1 124 ? 16.333 12.516 50.302 1.00 19.84 124 MET A C 1
ATOM 939 O O . MET A 1 124 ? 17.406 11.920 50.392 1.00 18.95 124 MET A O 1
ATOM 944 N N . LEU A 1 125 ? 16.065 13.603 51.013 1.00 20.71 125 LEU A N 1
ATOM 945 C CA . LEU A 1 125 ? 17.084 14.172 51.89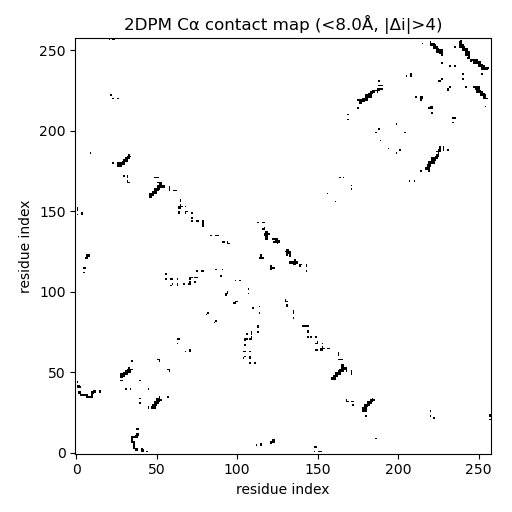0 1.00 23.35 125 LEU A CA 1
ATOM 946 C C . LEU A 1 125 ? 17.438 13.257 53.062 1.00 23.94 125 LEU A C 1
ATOM 947 O O . LEU A 1 125 ? 18.582 13.252 53.535 1.00 25.42 125 LEU A O 1
ATOM 952 N N . ARG A 1 126 ? 16.465 12.473 53.516 1.00 22.44 126 ARG A N 1
ATOM 953 C CA . ARG A 1 126 ? 16.669 11.556 54.633 1.00 22.69 126 ARG A CA 1
ATOM 954 C C . ARG A 1 126 ? 17.473 10.305 54.278 1.00 22.84 126 ARG A C 1
ATOM 955 O O . ARG A 1 126 ? 18.060 9.673 55.159 1.00 23.67 126 ARG A O 1
ATOM 963 N N . VAL A 1 127 ? 17.474 9.926 53.005 1.00 21.38 127 VAL A N 1
ATOM 964 C CA . VAL A 1 127 ? 18.185 8.721 52.590 1.00 22.13 127 VAL A CA 1
ATOM 965 C C . VAL A 1 127 ? 19.334 8.914 51.597 1.00 23.95 127 VAL A C 1
ATOM 966 O O . VAL A 1 127 ? 20.011 7.950 51.240 1.00 26.12 127 VAL A O 1
ATOM 970 N N . ASN A 1 128 ? 19.562 10.133 51.133 1.00 22.65 128 ASN A N 1
ATOM 971 C CA . ASN A 1 128 ? 20.631 10.337 50.166 1.00 21.64 128 ASN A CA 1
ATOM 972 C C . ASN A 1 128 ? 21.988 10.508 50.826 1.00 22.88 128 ASN A C 1
ATOM 973 O O . ASN A 1 128 ? 22.130 10.368 52.041 1.00 21.31 128 ASN A O 1
ATOM 978 N N . PHE A 1 129 ? 22.987 10.798 50.006 1.00 23.69 129 PHE A N 1
ATOM 979 C CA . PHE A 1 129 ? 24.326 11.027 50.502 1.00 26.02 129 PHE A CA 1
ATOM 980 C C . PHE A 1 129 ? 24.387 12.346 51.274 1.00 25.20 129 PHE A C 1
ATOM 981 O O . PHE A 1 129 ? 24.034 13.399 50.756 1.00 27.72 129 PHE A O 1
ATOM 989 N N . ASN A 1 130 ? 24.756 12.260 52.543 1.00 25.50 130 ASN A N 1
ATOM 990 C CA . ASN A 1 130 ? 24.911 13.426 53.407 1.00 26.88 130 ASN A CA 1
ATOM 991 C C . ASN A 1 130 ? 23.711 14.363 53.601 1.00 26.73 130 ASN A C 1
ATOM 992 O O . ASN A 1 130 ? 23.874 15.456 54.142 1.00 28.01 130 ASN A O 1
ATOM 997 N N . GLY A 1 131 ? 22.512 13.942 53.206 1.00 24.64 131 GLY A N 1
ATOM 998 C CA . GLY A 1 131 ? 21.350 14.809 53.363 1.00 25.07 131 GLY A CA 1
ATOM 999 C C . GLY A 1 131 ? 21.523 16.132 52.631 1.00 25.86 131 GLY A C 1
ATOM 1000 O O . GLY A 1 131 ? 21.013 17.181 53.053 1.00 27.13 131 GLY A O 1
ATOM 1001 N N . LEU A 1 132 ? 22.221 16.064 51.503 1.00 25.04 132 LEU A N 1
ATOM 1002 C CA . LEU A 1 132 ? 22.536 17.225 50.678 1.00 25.47 132 LEU A CA 1
ATOM 1003 C C . LEU A 1 132 ? 21.450 17.579 49.659 1.00 25.05 132 LEU A C 1
ATOM 1004 O O . LEU A 1 132 ? 20.897 16.688 49.014 1.00 23.84 132 LEU A O 1
ATOM 1009 N N . TYR A 1 133 ? 21.108 18.865 49.550 1.00 24.80 133 TYR A N 1
ATOM 1010 C CA . TYR A 1 133 ? 20.130 19.318 48.548 1.00 21.70 133 TYR A CA 1
ATOM 1011 C C . TYR A 1 133 ? 20.975 19.883 47.434 1.00 20.52 133 TYR A C 1
ATOM 1012 O O . TYR A 1 133 ? 21.735 20.828 47.660 1.00 20.97 133 TYR A O 1
ATOM 1021 N N . ARG A 1 134 ? 20.852 19.315 46.241 1.00 19.11 134 ARG A N 1
ATOM 1022 C CA . ARG A 1 134 ? 21.641 19.779 45.113 1.00 19.22 134 ARG A CA 1
ATOM 1023 C C . ARG A 1 134 ? 20.958 19.387 43.815 1.00 19.19 134 ARG A C 1
ATOM 1024 O O . ARG A 1 134 ? 20.379 18.299 43.708 1.00 16.81 134 ARG A O 1
ATOM 1032 N N . VAL A 1 135 ? 21.012 20.292 42.841 1.00 19.71 135 VAL A N 1
ATOM 1033 C CA . VAL A 1 135 ? 20.407 20.071 41.532 1.00 18.85 135 VAL A CA 1
ATOM 1034 C C . VAL A 1 135 ? 21.434 20.394 40.441 1.00 19.49 135 VAL A C 1
ATOM 1035 O O . VAL A 1 135 ? 22.394 21.134 40.687 1.00 19.70 135 VAL A O 1
ATOM 1039 N N . ASN A 1 136 ? 21.256 19.821 39.251 1.00 19.58 136 ASN A N 1
ATOM 1040 C CA . ASN A 1 136 ? 22.166 20.085 38.133 1.00 22.69 136 ASN A CA 1
ATOM 1041 C C . ASN A 1 136 ? 21.737 21.351 37.385 1.00 24.98 136 ASN A C 1
ATOM 1042 O O . ASN A 1 136 ? 20.767 22.006 37.773 1.00 25.63 136 ASN A O 1
ATOM 1047 N N . SER A 1 137 ? 22.412 21.653 36.277 1.00 26.51 137 SER A N 1
ATOM 1048 C CA . SER A 1 137 ? 22.101 22.850 35.494 1.00 28.59 137 SER A CA 1
ATOM 1049 C C . SER A 1 137 ? 20.693 22.868 34.920 1.00 29.87 137 SER A C 1
ATOM 1050 O O . SER A 1 137 ? 20.216 23.916 34.494 1.00 32.39 137 SER A O 1
ATOM 1053 N N . LYS A 1 138 ? 20.034 21.713 34.888 1.00 30.83 138 LYS A N 1
ATOM 1054 C CA . LYS A 1 138 ? 18.670 21.636 34.370 1.00 29.30 138 LYS A CA 1
ATOM 1055 C C . LYS A 1 138 ? 17.645 21.604 35.512 1.00 29.33 138 LYS A C 1
ATOM 1056 O O . LYS A 1 138 ? 16.460 21.348 35.281 1.00 28.47 138 LYS A O 1
ATOM 1058 N N . ASN A 1 139 ? 18.109 21.871 36.732 1.00 27.06 139 ASN A N 1
ATOM 1059 C CA . ASN A 1 139 ? 17.263 21.872 37.922 1.00 27.83 139 ASN A CA 1
ATOM 1060 C C . ASN A 1 139 ? 16.726 20.505 38.282 1.00 26.84 139 ASN A C 1
ATOM 1061 O O . ASN A 1 139 ? 15.618 20.385 38.811 1.00 28.12 139 ASN A O 1
ATOM 1066 N N . GLN A 1 140 ? 17.515 19.476 38.010 1.00 23.93 140 GLN A N 1
ATOM 1067 C CA . GLN A 1 140 ? 17.132 18.112 38.329 1.00 23.59 140 GLN A CA 1
ATOM 1068 C C . GLN A 1 140 ? 17.990 17.670 39.524 1.00 23.98 140 GLN A C 1
ATOM 1069 O O . GLN A 1 140 ? 19.178 17.975 39.572 1.00 21.95 140 GLN A O 1
ATOM 1075 N N . PHE A 1 141 ? 17.385 16.996 40.499 1.00 20.96 141 PHE A N 1
ATOM 1076 C CA . PHE A 1 141 ? 18.108 16.520 41.685 1.00 21.02 141 PHE A CA 1
ATOM 1077 C C . PHE A 1 141 ? 19.206 15.564 41.204 1.00 22.32 141 PHE A C 1
ATOM 1078 O O . PHE A 1 141 ? 18.947 14.666 40.401 1.00 20.61 141 PHE A O 1
ATOM 1086 N N . ASN A 1 142 ? 20.429 15.759 41.689 1.00 22.92 142 ASN A N 1
ATOM 1087 C CA . ASN A 1 142 ? 21.541 14.918 41.254 1.00 22.42 142 ASN A CA 1
ATOM 1088 C C . ASN A 1 142 ? 22.415 14.349 42.380 1.00 22.86 142 ASN A C 1
ATOM 1089 O O . ASN A 1 142 ? 23.636 14.208 42.215 1.00 21.03 142 ASN A O 1
ATOM 1094 N N . VAL A 1 143 ? 21.801 14.005 43.512 1.00 20.29 143 VAL A N 1
ATOM 1095 C CA . VAL A 1 143 ? 22.558 13.447 44.631 1.00 21.06 143 VAL A CA 1
ATOM 1096 C C . VAL A 1 143 ? 22.347 11.931 44.668 1.00 24.51 143 VAL A C 1
ATOM 1097 O O . VAL A 1 143 ? 21.220 11.441 44.506 1.00 22.03 143 VAL A O 1
ATOM 1101 N N . PRO A 1 144 ? 23.437 11.165 44.859 1.00 24.59 144 PRO A N 1
ATOM 1102 C CA . PRO A 1 144 ? 23.313 9.705 44.904 1.00 23.57 144 PRO A CA 1
ATOM 1103 C C . PRO A 1 144 ? 22.698 9.181 46.205 1.00 24.02 144 PRO A C 1
ATOM 1104 O O . PRO A 1 144 ? 22.532 9.927 47.181 1.00 20.50 144 PRO A O 1
ATOM 1108 N N . TYR A 1 145 ? 22.347 7.897 46.198 1.00 25.20 145 TYR A N 1
ATOM 1109 C CA . TYR A 1 145 ? 21.761 7.226 47.357 1.00 24.60 145 TYR A CA 1
ATOM 1110 C C . TYR A 1 145 ? 22.844 7.046 48.450 1.00 24.81 145 TYR A C 1
ATOM 1111 O O . TYR A 1 145 ? 24.042 6.889 48.144 1.00 19.62 145 TYR A O 1
ATOM 1120 N N . GLY A 1 146 ? 22.412 7.088 49.714 1.00 26.28 146 GLY A N 1
ATOM 1121 C CA . GLY A 1 146 ? 23.324 6.961 50.843 1.00 27.55 146 GLY A CA 1
ATOM 1122 C C . GLY A 1 146 ? 23.529 5.561 51.390 1.00 27.17 146 GLY A C 1
ATOM 1123 O O . GLY A 1 146 ? 22.845 4.615 50.985 1.00 26.98 146 GLY A O 1
ATOM 1124 N N . ARG A 1 147 ? 24.474 5.430 52.317 1.00 26.35 147 ARG A N 1
ATOM 1125 C CA . ARG A 1 147 ? 24.796 4.139 52.926 1.00 29.86 147 ARG A CA 1
ATOM 1126 C C . ARG A 1 147 ? 24.634 4.217 54.435 1.00 30.72 147 ARG A C 1
ATOM 1127 O O . ARG A 1 147 ? 24.917 5.250 55.040 1.00 30.12 147 ARG A O 1
ATOM 1135 N N . TYR A 1 148 ? 24.192 3.113 55.032 1.00 29.99 148 TYR A N 1
ATOM 1136 C CA . TYR A 1 148 ? 24.010 3.008 56.479 1.00 30.13 148 TYR A CA 1
ATOM 1137 C C . TYR A 1 148 ? 23.198 4.130 57.104 1.00 29.91 148 TYR A C 1
ATOM 1138 O O . TYR A 1 148 ? 23.570 4.654 58.161 1.00 31.27 148 TYR A O 1
ATOM 1147 N N . LYS A 1 149 ? 22.087 4.491 56.468 1.00 27.44 149 LYS A N 1
ATOM 1148 C CA . LYS A 1 149 ? 21.223 5.538 57.003 1.00 27.55 149 LYS A CA 1
ATOM 1149 C C . LYS A 1 149 ? 20.130 4.940 57.889 1.00 28.02 149 LYS A C 1
ATOM 1150 O O . LYS A 1 149 ? 19.794 3.759 57.780 1.00 30.31 149 LYS A O 1
ATOM 1156 N N . ASN A 1 150 ? 19.564 5.757 58.762 1.00 27.44 150 ASN A N 1
ATOM 1157 C CA . ASN A 1 150 ? 18.514 5.292 59.660 1.00 30.63 150 ASN A CA 1
ATOM 1158 C C . ASN A 1 150 ? 17.255 4.883 58.883 1.00 32.72 150 ASN A C 1
ATOM 1159 O O . ASN A 1 150 ? 16.756 5.642 58.047 1.00 33.26 150 ASN A O 1
ATOM 1164 N N . PRO A 1 151 ? 16.757 3.655 59.111 1.00 32.26 151 PRO A N 1
ATOM 1165 C CA . PRO A 1 151 ? 15.552 3.194 58.413 1.00 32.23 151 PRO A CA 1
ATOM 1166 C C . PRO A 1 151 ? 14.316 3.977 58.844 1.00 32.06 151 PRO A C 1
ATOM 1167 O O . PRO A 1 151 ? 13.309 3.992 58.133 1.00 34.22 151 PRO A O 1
ATOM 1171 N N . LYS A 1 152 ? 14.375 4.598 60.019 1.00 31.85 152 LYS A N 1
ATOM 1172 C CA . LYS A 1 152 ? 13.264 5.408 60.508 1.00 33.18 152 LYS A CA 1
ATOM 1173 C C . LYS A 1 152 ? 13.479 6.783 59.890 1.00 33.70 152 LYS A C 1
ATOM 1174 O O . LYS A 1 152 ? 14.465 7.457 60.194 1.00 33.57 152 LYS A O 1
ATOM 1180 N N . ILE A 1 153 ? 12.565 7.200 59.023 1.00 33.11 153 ILE A N 1
ATOM 1181 C CA . ILE A 1 153 ? 12.714 8.486 58.356 1.00 32.99 153 ILE A CA 1
ATOM 1182 C C . ILE A 1 153 ? 11.526 9.419 58.483 1.00 34.66 153 ILE A C 1
ATOM 1183 O O . ILE A 1 153 ? 11.528 10.499 57.896 1.00 36.43 153 ILE A O 1
ATOM 1188 N N . VAL A 1 154 ? 10.501 9.002 59.212 1.00 34.65 154 VAL A N 1
ATOM 1189 C CA . VAL A 1 154 ? 9.309 9.822 59.376 1.00 34.35 154 VAL A CA 1
ATOM 1190 C C . VAL A 1 154 ? 9.178 10.206 60.837 1.00 34.90 154 VAL A C 1
ATOM 1191 O O . VAL A 1 154 ? 9.259 9.342 61.703 1.00 37.51 154 VAL A O 1
ATOM 1195 N N . ASP A 1 155 ? 9.014 11.489 61.127 1.00 36.11 155 ASP A N 1
ATOM 1196 C CA . ASP A 1 155 ? 8.820 11.911 62.509 1.00 39.84 155 ASP A CA 1
ATOM 1197 C C . ASP A 1 155 ? 7.413 12.494 62.623 1.00 38.28 155 ASP A C 1
ATOM 1198 O O . ASP A 1 155 ? 7.199 13.708 62.574 1.00 37.04 155 ASP A O 1
ATOM 1203 N N . GLU A 1 156 ? 6.464 11.580 62.788 1.00 36.40 156 GLU A N 1
ATOM 1204 C CA . GLU A 1 156 ? 5.041 11.855 62.888 1.00 37.00 156 GLU A CA 1
ATOM 1205 C C . GLU A 1 156 ? 4.619 12.976 63.841 1.00 35.54 156 GLU A C 1
ATOM 1206 O O . GLU A 1 156 ? 4.041 13.984 63.418 1.00 35.17 156 GLU A O 1
ATOM 1212 N N . GLU A 1 157 ? 4.912 12.805 65.125 1.00 34.39 157 GLU A N 1
ATOM 1213 C CA . GLU A 1 157 ? 4.543 13.801 66.123 1.00 32.00 157 GLU A CA 1
ATOM 1214 C C . GLU A 1 157 ? 5.100 15.188 65.809 1.00 31.89 157 GLU A C 1
ATOM 1215 O O . GLU A 1 157 ? 4.371 16.176 65.923 1.00 34.43 157 GLU A O 1
ATOM 1217 N N . LEU A 1 158 ? 6.361 15.268 65.374 1.00 28.51 158 LEU A N 1
ATOM 1218 C CA . LEU A 1 158 ? 6.973 16.569 65.056 1.00 28.77 158 LEU A CA 1
ATOM 1219 C C . LEU A 1 158 ? 6.208 17.346 63.981 1.00 28.25 158 LEU A C 1
ATOM 1220 O O . LEU A 1 158 ? 5.944 18.548 64.120 1.00 25.95 158 LEU A O 1
ATOM 1225 N N . ILE A 1 159 ? 5.875 16.661 62.895 1.00 29.72 159 ILE A N 1
ATOM 1226 C CA . ILE A 1 159 ? 5.145 17.294 61.807 1.00 30.27 159 ILE A CA 1
ATOM 1227 C C . ILE A 1 159 ? 3.788 17.776 62.322 1.00 30.31 159 ILE A C 1
ATOM 1228 O O . ILE A 1 159 ? 3.431 18.950 62.161 1.00 29.63 159 ILE A O 1
ATOM 1233 N N . SER A 1 160 ? 3.075 16.893 63.014 1.00 29.78 160 SER A N 1
ATOM 1234 C CA . SER A 1 160 ? 1.770 17.240 63.560 1.00 30.95 160 SER A CA 1
ATOM 1235 C C . SER A 1 160 ? 1.864 18.472 64.456 1.00 31.33 160 SER A C 1
ATOM 1236 O O . SER A 1 160 ? 1.056 19.403 64.352 1.00 33.31 160 SER A O 1
ATOM 1239 N N . ALA A 1 161 ? 2.898 18.496 65.288 1.00 32.63 161 ALA A N 1
ATOM 1240 C CA . ALA A 1 161 ? 3.140 19.598 66.216 1.00 33.40 161 ALA A CA 1
ATOM 1241 C C . ALA A 1 161 ? 3.437 20.928 65.507 1.00 33.26 161 ALA A C 1
ATOM 1242 O O . ALA A 1 161 ? 2.878 21.968 65.862 1.00 32.44 161 ALA A O 1
ATOM 1244 N N . ILE A 1 162 ? 4.320 20.902 64.515 1.00 32.45 162 ILE A N 1
ATOM 1245 C CA . ILE A 1 162 ? 4.648 22.119 63.782 1.00 30.49 162 ILE A CA 1
ATOM 1246 C C . ILE A 1 162 ? 3.378 22.662 63.123 1.00 31.56 162 ILE A C 1
ATOM 1247 O O . ILE A 1 162 ? 3.130 23.873 63.120 1.00 31.18 162 ILE A O 1
ATOM 1252 N N . SER A 1 163 ? 2.573 21.753 62.580 1.00 31.55 163 SER A N 1
ATOM 1253 C CA . SER A 1 163 ? 1.334 22.119 61.908 1.00 33.65 163 SER A CA 1
ATOM 1254 C C . SER A 1 163 ? 0.406 22.854 62.877 1.00 33.86 163 SER A C 1
ATOM 1255 O O . SER A 1 163 ? -0.049 23.970 62.602 1.00 32.35 163 SER A O 1
ATOM 1258 N N . VAL A 1 164 ? 0.144 22.226 64.019 1.00 34.70 164 VAL A N 1
ATOM 1259 C CA . VAL A 1 164 ? -0.716 22.809 65.045 1.00 35.17 164 VAL A CA 1
ATOM 1260 C C . VAL A 1 164 ? -0.231 24.219 65.384 1.00 34.61 164 VAL A C 1
ATOM 1261 O O . VAL A 1 164 ? -1.002 25.178 65.342 1.00 34.00 164 VAL A O 1
ATOM 1265 N N . TYR A 1 165 ? 1.062 24.338 65.672 1.00 34.72 165 TYR A N 1
ATOM 1266 C CA . TYR A 1 165 ? 1.661 25.622 66.004 1.00 35.41 165 TYR A CA 1
ATOM 1267 C C . TYR A 1 165 ? 1.408 26.671 64.924 1.00 37.42 165 TYR A C 1
ATOM 1268 O O . TYR A 1 165 ? 0.885 27.752 65.215 1.00 38.93 165 TYR A O 1
ATOM 1277 N N . ILE A 1 166 ? 1.770 26.361 63.683 1.00 36.98 166 ILE A N 1
ATOM 1278 C CA . ILE A 1 166 ? 1.585 27.314 62.597 1.00 38.90 166 ILE A CA 1
ATOM 1279 C C . ILE A 1 166 ? 0.133 27.746 62.418 1.00 42.00 166 ILE A C 1
ATOM 1280 O O . ILE A 1 166 ? -0.152 28.934 62.235 1.00 43.77 166 ILE A O 1
ATOM 1285 N N . ASN A 1 167 ? -0.785 26.792 62.511 1.00 43.78 167 ASN A N 1
ATOM 1286 C CA . ASN A 1 167 ? -2.199 27.093 62.332 1.00 46.01 167 ASN A CA 1
ATOM 1287 C C . ASN A 1 167 ? -2.845 27.873 63.468 1.00 48.06 167 ASN A C 1
ATOM 1288 O O . ASN A 1 167 ? -3.908 28.468 63.291 1.00 50.54 167 ASN A O 1
ATOM 1293 N N . ASN A 1 168 ? -2.197 27.902 64.624 1.00 49.76 168 ASN A N 1
ATOM 1294 C CA . ASN A 1 168 ? -2.756 28.618 65.765 1.00 51.46 168 ASN A CA 1
ATOM 1295 C C . ASN A 1 168 ? -2.117 29.981 66.007 1.00 49.44 168 ASN A C 1
ATOM 1296 O O . ASN A 1 168 ? -2.485 30.676 66.953 1.00 48.62 168 ASN A O 1
ATOM 1301 N N . ASN A 1 169 ? -1.183 30.377 65.148 1.00 47.94 169 ASN A N 1
ATOM 1302 C CA . ASN A 1 169 ? -0.494 31.656 65.314 1.00 46.54 169 ASN A CA 1
ATOM 1303 C C . ASN A 1 169 ? -0.553 32.547 64.085 1.00 46.74 169 ASN A C 1
ATOM 1304 O O . ASN A 1 169 ? -1.300 32.276 63.144 1.00 48.56 169 ASN A O 1
ATOM 1309 N N . GLN A 1 170 ? 0.218 33.631 64.111 1.00 45.68 170 GLN A N 1
ATOM 1310 C CA . GLN A 1 170 ? 0.273 34.568 62.996 1.00 45.83 170 GLN A CA 1
ATOM 1311 C C . GLN A 1 170 ? 1.608 34.397 62.259 1.00 45.09 170 GLN A C 1
ATOM 1312 O O . GLN A 1 170 ? 2.676 34.736 62.790 1.00 45.27 170 GLN A O 1
ATOM 1314 N N . LEU A 1 171 ? 1.538 33.866 61.038 1.00 42.40 171 LEU A N 1
ATOM 1315 C CA . LEU A 1 171 ? 2.725 33.625 60.219 1.00 36.78 171 LEU A CA 1
ATOM 1316 C C . LEU A 1 171 ? 2.525 33.936 58.746 1.00 35.34 171 LEU A C 1
ATOM 1317 O O . LEU A 1 171 ? 1.537 33.522 58.134 1.00 33.95 171 LEU A O 1
ATOM 1322 N N . GLU A 1 172 ? 3.475 34.665 58.183 1.00 33.65 172 GLU A N 1
ATOM 1323 C CA . GLU A 1 172 ? 3.446 34.996 56.777 1.00 32.53 172 GLU A CA 1
ATOM 1324 C C . GLU A 1 172 ? 4.607 34.229 56.144 1.00 31.06 172 GLU A C 1
ATOM 1325 O O . GLU A 1 172 ? 5.762 34.423 56.528 1.00 28.48 172 GLU A O 1
ATOM 1331 N N . ILE A 1 173 ? 4.282 33.297 55.251 1.00 28.50 173 ILE A N 1
ATOM 1332 C CA . ILE A 1 173 ? 5.287 32.491 54.558 1.00 29.06 173 ILE A CA 1
ATOM 1333 C C . ILE A 1 173 ? 5.499 33.065 53.158 1.00 30.47 173 ILE A C 1
ATOM 1334 O O . ILE A 1 173 ? 4.556 33.139 52.364 1.00 31.12 173 ILE A O 1
ATOM 1339 N N . LYS A 1 174 ? 6.731 33.461 52.848 1.00 28.94 174 LYS A N 1
ATOM 1340 C CA . LYS A 1 174 ? 7.024 34.049 51.546 1.00 28.31 174 LYS A CA 1
ATOM 1341 C C . LYS A 1 174 ? 8.095 33.299 50.773 1.00 26.22 174 LYS A C 1
ATOM 1342 O O . LYS A 1 174 ? 8.919 32.606 51.366 1.00 23.25 174 LYS A O 1
ATOM 1348 N N . VAL A 1 175 ? 8.085 33.471 49.451 1.00 27.20 175 VAL A N 1
ATOM 1349 C CA . VAL A 1 175 ? 9.060 32.853 48.543 1.00 28.31 175 VAL A CA 1
ATOM 1350 C C . VAL A 1 175 ? 9.614 33.950 47.632 1.00 27.78 175 VAL A C 1
ATOM 1351 O O . VAL A 1 175 ? 8.850 34.704 47.032 1.00 29.39 175 VAL A O 1
ATOM 1355 N N . GLY A 1 176 ? 10.931 34.020 47.490 1.00 26.06 176 GLY A N 1
ATOM 1356 C CA . GLY A 1 176 ? 11.510 35.044 46.640 1.00 26.06 176 GLY A CA 1
ATOM 1357 C C . GLY A 1 176 ? 12.703 35.698 47.305 1.00 27.43 176 GLY A C 1
ATOM 1358 O O . GLY A 1 176 ? 13.185 35.202 48.327 1.00 26.07 176 GLY A O 1
ATOM 1359 N N . ASP A 1 177 ? 13.156 36.822 46.749 1.00 27.71 177 ASP A N 1
ATOM 1360 C CA . ASP A 1 177 ? 14.312 37.564 47.274 1.00 28.59 177 ASP A CA 1
ATOM 1361 C C . ASP A 1 177 ? 14.077 38.177 48.663 1.00 27.99 177 ASP A C 1
ATOM 1362 O O . ASP A 1 177 ? 13.025 38.777 48.917 1.00 26.01 177 ASP A O 1
ATOM 1367 N N . PHE A 1 178 ? 15.101 38.088 49.516 1.00 26.80 178 PHE A N 1
ATOM 1368 C CA . PHE A 1 178 ? 15.050 38.579 50.897 1.00 27.78 178 PHE A CA 1
ATOM 1369 C C . PHE A 1 178 ? 14.539 40.001 51.036 1.00 29.51 178 PHE A C 1
ATOM 1370 O O . PHE A 1 178 ? 13.773 40.313 51.947 1.00 28.87 178 PHE A O 1
ATOM 1378 N N . GLU A 1 179 ? 14.952 40.863 50.118 1.00 31.96 179 GLU A N 1
ATOM 1379 C CA . GLU A 1 179 ? 14.546 42.252 50.175 1.00 36.17 179 GLU A CA 1
ATOM 1380 C C . GLU A 1 179 ? 13.030 42.396 50.214 1.00 37.77 179 GLU A C 1
ATOM 1381 O O . GLU A 1 179 ? 12.500 43.138 51.042 1.00 39.15 179 GLU A O 1
ATOM 1387 N N . LYS A 1 180 ? 12.332 41.609 49.402 1.00 36.44 180 LYS A N 1
ATOM 1388 C CA . LYS A 1 180 ? 10.871 41.672 49.353 1.00 37.02 180 LYS A CA 1
ATOM 1389 C C . LYS A 1 180 ? 10.228 41.242 50.665 1.00 36.37 180 LYS A C 1
ATOM 1390 O O . LYS A 1 180 ? 9.164 41.735 51.049 1.00 35.48 180 LYS A O 1
ATOM 1396 N N . ALA A 1 181 ? 10.903 40.358 51.379 1.00 32.55 181 ALA A N 1
ATOM 1397 C CA . ALA A 1 181 ? 10.362 39.841 52.617 1.00 32.95 181 ALA A CA 1
ATOM 1398 C C . ALA A 1 181 ? 10.484 40.745 53.831 1.00 33.29 181 ALA A C 1
ATOM 1399 O O . ALA A 1 181 ? 9.967 40.407 54.891 1.00 34.69 181 ALA A O 1
ATOM 1401 N N . ILE A 1 182 ? 11.157 41.881 53.697 1.00 33.44 182 ILE A N 1
ATOM 1402 C CA . ILE A 1 182 ? 11.312 42.780 54.841 1.00 33.53 182 ILE A CA 1
ATOM 1403 C C . ILE A 1 182 ? 10.603 44.133 54.704 1.00 34.56 182 ILE A C 1
ATOM 1404 O O . ILE A 1 182 ? 10.796 45.034 55.526 1.00 34.99 182 ILE A O 1
ATOM 1409 N N . VAL A 1 183 ? 9.737 44.254 53.708 1.00 33.76 183 VAL A N 1
ATOM 1410 C CA . VAL A 1 183 ? 9.029 45.509 53.487 1.00 36.70 183 VAL A CA 1
ATOM 1411 C C . VAL A 1 183 ? 8.201 46.001 54.670 1.00 35.81 183 VAL A C 1
ATOM 1412 O O . VAL A 1 183 ? 8.150 47.198 54.933 1.00 37.51 183 VAL A O 1
ATOM 1416 N N . ASP A 1 184 ? 7.581 45.079 55.399 1.00 35.18 184 ASP A N 1
ATOM 1417 C CA . ASP A 1 184 ? 6.727 45.452 56.517 1.00 36.14 184 ASP A CA 1
ATOM 1418 C C . ASP A 1 184 ? 7.407 45.620 57.862 1.00 36.78 184 ASP A C 1
ATOM 1419 O O . ASP A 1 184 ? 6.748 45.583 58.906 1.00 38.22 184 ASP A O 1
ATOM 1424 N N . VAL A 1 185 ? 8.712 45.839 57.849 1.00 36.76 185 VAL A N 1
ATOM 1425 C CA . VAL A 1 185 ? 9.442 46.006 59.097 1.00 39.16 185 VAL A CA 1
ATOM 1426 C C . VAL A 1 185 ? 9.176 47.372 59.756 1.00 40.28 185 VAL A C 1
ATOM 1427 O O . VAL A 1 185 ? 9.270 48.418 59.111 1.00 41.34 185 VAL A O 1
ATOM 1431 N N . ARG A 1 186 ? 8.806 47.349 61.034 1.00 42.53 186 ARG A N 1
ATOM 1432 C CA . ARG A 1 186 ? 8.535 48.571 61.798 1.00 44.84 186 ARG A CA 1
ATOM 1433 C C . ARG A 1 186 ? 9.467 48.647 63.005 1.00 45.83 186 ARG A C 1
ATOM 1434 O O . ARG A 1 186 ? 10.127 47.661 63.354 1.00 45.51 186 ARG A O 1
ATOM 1442 N N . THR A 1 187 ? 9.508 49.809 63.651 1.00 44.89 187 THR A N 1
ATOM 1443 C CA . THR A 1 187 ? 10.366 50.015 64.813 1.00 44.04 187 THR A CA 1
ATOM 1444 C C . THR A 1 187 ? 10.106 48.981 65.903 1.00 43.35 187 THR A C 1
ATOM 1445 O O . THR A 1 187 ? 8.951 48.627 66.183 1.00 41.11 187 THR A O 1
ATOM 1449 N N . GLY A 1 188 ? 11.192 48.459 66.469 1.00 42.28 188 GLY A N 1
ATOM 1450 C CA . GLY A 1 188 ? 11.088 47.489 67.541 1.00 42.14 188 GLY A CA 1
ATOM 1451 C C . GLY A 1 188 ? 11.061 46.032 67.130 1.00 42.26 188 GLY A C 1
ATOM 1452 O O . GLY A 1 188 ? 11.132 45.150 67.989 1.00 42.04 188 GLY A O 1
ATOM 1453 N N . ASP A 1 189 ? 10.890 45.770 65.839 1.00 42.37 189 ASP A N 1
ATOM 1454 C CA . ASP A 1 189 ? 10.868 44.397 65.343 1.00 38.52 189 ASP A CA 1
ATOM 1455 C C . ASP A 1 189 ? 12.296 43.852 65.365 1.00 37.68 189 ASP A C 1
ATOM 1456 O O . ASP A 1 189 ? 13.268 44.621 65.474 1.00 36.49 189 ASP A O 1
ATOM 1461 N N . PHE A 1 190 ? 12.414 42.529 65.283 1.00 36.18 190 PHE A N 1
ATOM 1462 C CA . PHE A 1 190 ? 13.713 41.859 65.282 1.00 31.86 190 PHE A CA 1
ATOM 1463 C C . PHE A 1 190 ? 13.839 41.028 64.002 1.00 29.79 190 PHE A C 1
ATOM 1464 O O . PHE A 1 190 ? 12.937 40.254 63.658 1.00 29.49 190 PHE A O 1
ATOM 1472 N N . VAL A 1 191 ? 14.939 41.228 63.284 1.00 27.65 191 VAL A N 1
ATOM 1473 C CA . VAL A 1 191 ? 15.198 40.506 62.048 1.00 27.16 191 VAL A CA 1
ATOM 1474 C C . VAL A 1 191 ? 16.556 39.801 62.136 1.00 27.67 191 VAL A C 1
ATOM 1475 O O . VAL A 1 191 ? 17.559 40.404 62.547 1.00 24.75 191 VAL A O 1
ATOM 1479 N N . TYR A 1 192 ? 16.572 38.517 61.783 1.00 25.71 192 TYR A N 1
ATOM 1480 C CA . TYR A 1 192 ? 17.802 37.724 61.797 1.00 24.89 192 TYR A CA 1
ATOM 1481 C C . TYR A 1 192 ? 18.127 37.315 60.372 1.00 23.94 192 TYR A C 1
ATOM 1482 O O . TYR A 1 192 ? 17.323 36.645 59.720 1.00 24.86 192 TYR A O 1
ATOM 1491 N N . PHE A 1 193 ? 19.297 37.719 59.899 1.00 22.11 193 PHE A N 1
ATOM 1492 C CA . PHE A 1 193 ? 19.757 37.399 58.554 1.00 24.77 193 PHE A CA 1
ATOM 1493 C C . PHE A 1 193 ? 20.838 36.318 58.574 1.00 25.28 193 PHE A C 1
ATOM 1494 O O . PHE A 1 193 ? 21.841 36.467 59.286 1.00 25.98 193 PHE A O 1
ATOM 1502 N N . ASP A 1 194 ? 20.655 35.254 57.790 1.00 23.95 194 ASP A N 1
ATOM 1503 C CA . ASP A 1 194 ? 21.673 34.199 57.674 1.00 22.94 194 ASP A CA 1
ATOM 1504 C C . ASP A 1 194 ? 21.856 33.854 56.196 1.00 24.31 194 ASP A 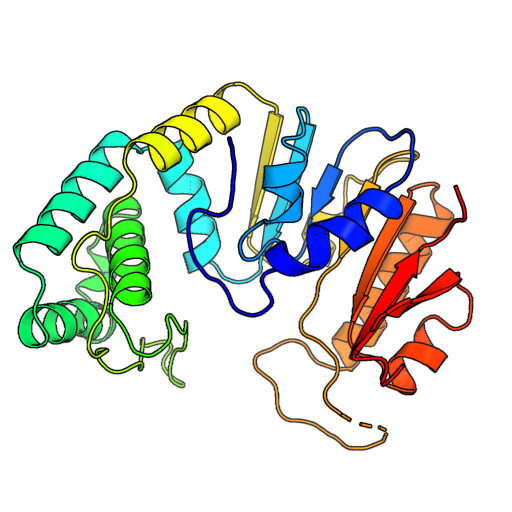C 1
ATOM 1505 O O . ASP A 1 194 ? 21.414 32.807 55.718 1.00 24.68 194 ASP A O 1
ATOM 1510 N N . PRO A 1 195 ? 22.513 34.740 55.447 1.00 24.11 195 PRO A N 1
ATOM 1511 C CA . PRO A 1 195 ? 22.722 34.478 54.026 1.00 23.62 195 PRO A CA 1
ATOM 1512 C C . PRO A 1 195 ? 23.868 33.515 53.762 1.00 25.03 195 PRO A C 1
ATOM 1513 O O . PRO A 1 195 ? 24.596 33.110 54.679 1.00 24.40 195 PRO A O 1
ATOM 1517 N N . PRO A 1 196 ? 23.997 33.075 52.505 1.00 25.89 196 PRO A N 1
ATOM 1518 C CA . PRO A 1 196 ? 25.092 32.171 52.157 1.00 27.07 196 PRO A CA 1
ATOM 1519 C C . PRO A 1 196 ? 26.355 32.989 52.476 1.00 29.09 196 PRO A C 1
ATOM 1520 O O . PRO A 1 196 ? 26.431 34.171 52.117 1.00 27.83 196 PRO A O 1
ATOM 1524 N N . TYR A 1 197 ? 27.321 32.382 53.163 1.00 33.35 197 TYR A N 1
ATOM 1525 C CA . TYR A 1 197 ? 28.546 33.086 53.559 1.00 35.51 197 TYR A CA 1
ATOM 1526 C C . TYR A 1 197 ? 29.518 33.456 52.447 1.00 38.06 197 TYR A C 1
ATOM 1527 O O . TYR A 1 197 ? 29.604 32.791 51.412 1.00 37.71 197 TYR A O 1
ATOM 1536 N N . ILE A 1 198 ? 30.278 34.511 52.701 1.00 39.83 198 ILE A N 1
ATOM 1537 C CA . ILE A 1 198 ? 31.301 34.959 51.774 1.00 41.98 198 ILE A CA 1
ATOM 1538 C C . ILE A 1 198 ? 32.431 33.924 51.889 1.00 44.75 198 ILE A C 1
ATOM 1539 O O . ILE A 1 198 ? 32.842 33.567 52.996 1.00 44.39 198 ILE A O 1
ATOM 1544 N N . PRO A 1 199 ? 32.886 33.374 50.753 1.00 47.21 199 PRO A N 1
ATOM 1545 C CA . PRO A 1 199 ? 33.959 32.372 50.664 1.00 48.82 199 PRO A CA 1
ATOM 1546 C C . PRO A 1 199 ? 35.301 32.915 51.127 1.00 49.45 199 PRO A C 1
ATOM 1547 O O . PRO A 1 199 ? 35.570 34.110 50.995 1.00 51.20 199 PRO A O 1
ATOM 1551 N N . LEU A 1 200 ? 36.146 32.040 51.653 1.00 51.04 200 LEU A N 1
ATOM 1552 C CA . LEU A 1 200 ? 37.466 32.453 52.109 1.00 54.55 200 LEU A CA 1
ATOM 1553 C C . LEU A 1 200 ? 38.471 32.202 50.987 1.00 56.38 200 LEU A C 1
ATOM 1554 O O . LEU A 1 200 ? 38.295 31.188 50.272 1.00 57.36 200 LEU A O 1
ATOM 1559 N N . PHE A 1 206 ? 41.241 40.503 47.461 1.00 88.15 206 PHE A N 1
ATOM 1560 C CA . PHE A 1 206 ? 39.920 40.071 46.932 1.00 87.92 206 PHE A CA 1
ATOM 1561 C C . PHE A 1 206 ? 40.139 38.988 45.889 1.00 87.79 206 PHE A C 1
ATOM 1562 O O . PHE A 1 206 ? 41.151 38.996 45.187 1.00 88.05 206 PHE A O 1
ATOM 1570 N N . THR A 1 207 ? 39.175 38.082 45.780 1.00 86.73 207 THR A N 1
ATOM 1571 C CA . THR A 1 207 ? 39.244 36.997 44.815 1.00 84.90 207 THR A CA 1
ATOM 1572 C C . THR A 1 207 ? 37.805 36.698 44.381 1.00 83.73 207 THR A C 1
ATOM 1573 O O . THR A 1 207 ? 36.917 36.554 45.222 1.00 83.93 207 THR A O 1
ATOM 1577 N N . SER A 1 208 ? 37.560 36.705 43.073 1.00 82.21 208 SER A N 1
ATOM 1578 C CA . SER A 1 208 ? 36.230 36.417 42.532 1.00 80.78 208 SER A CA 1
ATOM 1579 C C . SER A 1 208 ? 35.849 34.977 42.888 1.00 78.60 208 SER A C 1
ATOM 1580 O O . SER A 1 208 ? 36.717 34.106 42.976 1.00 78.46 208 SER A O 1
ATOM 1583 N N . TYR A 1 209 ? 34.560 34.708 43.069 1.00 75.74 209 TYR A N 1
ATOM 1584 C CA . TYR A 1 209 ? 34.154 33.361 43.438 1.00 73.28 209 TYR A CA 1
ATOM 1585 C C . TYR A 1 209 ? 32.878 32.826 42.816 1.00 73.11 209 TYR A C 1
ATOM 1586 O O . TYR A 1 209 ? 31.912 33.562 42.590 1.00 72.46 209 TYR A O 1
ATOM 1595 N N . THR A 1 210 ? 32.894 31.527 42.545 1.00 73.66 210 THR A N 1
ATOM 1596 C CA . THR A 1 210 ? 31.745 30.835 41.984 1.00 75.14 210 THR A CA 1
ATOM 1597 C C . THR A 1 210 ? 30.786 30.665 43.166 1.00 75.03 210 THR A C 1
ATOM 1598 O O . THR A 1 210 ? 31.222 30.579 44.317 1.00 74.98 210 THR A O 1
ATOM 1602 N N . HIS A 1 211 ? 29.487 30.629 42.893 1.00 74.70 211 HIS A N 1
ATOM 1603 C CA . HIS A 1 211 ? 28.500 30.489 43.958 1.00 74.12 211 HIS A CA 1
ATOM 1604 C C . HIS A 1 211 ? 27.237 29.827 43.439 1.00 73.68 211 HIS A C 1
ATOM 1605 O O . HIS A 1 211 ? 27.092 29.597 42.238 1.00 72.80 211 HIS A O 1
ATOM 1612 N N . GLU A 1 212 ? 26.310 29.560 44.350 1.00 73.56 212 GLU A N 1
ATOM 1613 C CA . GLU A 1 212 ? 25.043 28.945 43.984 1.00 73.70 212 GLU A CA 1
ATOM 1614 C C . GLU A 1 212 ? 24.026 29.986 43.479 1.00 72.51 212 GLU A C 1
ATOM 1615 O O . GLU A 1 212 ? 23.176 29.674 42.640 1.00 73.04 212 GLU A O 1
ATOM 1617 N N . GLY A 1 213 ? 24.126 31.219 43.980 1.00 70.18 213 GLY A N 1
ATOM 1618 C CA . GLY A 1 213 ? 23.207 32.272 43.562 1.00 64.92 213 GLY A CA 1
ATOM 1619 C C . GLY A 1 213 ? 23.493 33.657 44.131 1.00 60.87 213 GLY A C 1
ATOM 1620 O O . GLY A 1 213 ? 23.496 34.649 43.393 1.00 61.16 213 GLY A O 1
ATOM 1621 N N . PHE A 1 214 ? 23.739 33.725 45.439 1.00 55.60 214 PHE A N 1
ATOM 1622 C CA . PHE A 1 214 ? 24.032 34.984 46.125 1.00 49.74 214 PHE A CA 1
ATOM 1623 C C . PHE A 1 214 ? 25.434 35.445 45.730 1.00 48.50 214 PHE A C 1
ATOM 1624 O O . PHE A 1 214 ? 26.398 34.684 45.836 1.00 47.49 214 PHE A O 1
ATOM 1632 N N . SER A 1 215 ? 25.535 36.686 45.266 1.00 47.32 215 SER A N 1
ATOM 1633 C CA . SER A 1 215 ? 26.799 37.261 44.820 1.00 46.93 215 SER A CA 1
ATOM 1634 C C . SER A 1 215 ? 27.318 38.309 45.795 1.00 47.40 215 SER A C 1
ATOM 1635 O O . SER A 1 215 ? 26.598 38.737 46.699 1.00 48.48 215 SER A O 1
ATOM 1638 N N . PHE A 1 216 ? 28.557 38.752 45.600 1.00 46.99 216 PHE A N 1
ATOM 1639 C CA . PHE A 1 216 ? 29.102 39.767 46.482 1.00 46.90 216 PHE A CA 1
ATOM 1640 C C . PHE A 1 216 ? 28.256 41.014 46.320 1.00 44.98 216 PHE A C 1
ATOM 1641 O O . PHE A 1 216 ? 27.966 41.711 47.290 1.00 46.55 216 PHE A O 1
ATOM 1649 N N . ALA A 1 217 ? 27.821 41.258 45.089 1.00 44.05 217 ALA A N 1
ATOM 1650 C CA . ALA A 1 217 ? 26.983 42.405 44.781 1.00 42.96 217 ALA A CA 1
ATOM 1651 C C . ALA A 1 217 ? 25.751 42.322 45.676 1.00 43.09 217 ALA A C 1
ATOM 1652 O O . ALA A 1 217 ? 25.252 43.341 46.176 1.00 43.06 217 ALA A O 1
ATOM 1654 N N . ASP A 1 218 ? 25.280 41.094 45.887 1.00 40.51 218 ASP A N 1
ATOM 1655 C CA . ASP A 1 218 ? 24.128 40.853 46.740 1.00 39.05 218 ASP A CA 1
ATOM 1656 C C . ASP A 1 218 ? 24.535 41.126 48.193 1.00 38.10 218 ASP A C 1
ATOM 1657 O O . ASP A 1 218 ? 23.769 41.720 48.953 1.00 38.61 218 ASP A O 1
ATOM 1662 N N . GLN A 1 219 ? 25.747 40.721 48.569 1.00 37.03 219 GLN A N 1
ATOM 1663 C CA . GLN A 1 219 ? 26.243 40.949 49.929 1.00 37.24 219 GLN A CA 1
ATOM 1664 C C . GLN A 1 219 ? 26.190 42.450 50.226 1.00 37.91 219 GLN A C 1
ATOM 1665 O O . GLN A 1 219 ? 25.823 42.880 51.330 1.00 38.53 219 GLN A O 1
ATOM 1671 N N . VAL A 1 220 ? 26.530 43.248 49.220 1.00 37.08 220 VAL A N 1
ATOM 1672 C CA . VAL A 1 220 ? 26.510 44.701 49.350 1.00 38.01 220 VAL A CA 1
ATOM 1673 C C . VAL A 1 220 ? 25.074 45.158 49.581 1.00 38.13 220 VAL A C 1
ATOM 1674 O O . VAL A 1 220 ? 24.768 45.882 50.533 1.00 38.45 220 VAL A O 1
ATOM 1678 N N . ARG A 1 221 ? 24.190 44.698 48.706 1.00 36.97 221 ARG A N 1
ATOM 1679 C CA . ARG A 1 221 ? 22.784 45.042 48.774 1.00 35.89 221 ARG A CA 1
ATOM 1680 C C . ARG A 1 221 ? 22.227 44.689 50.145 1.00 36.11 221 ARG A C 1
ATOM 1681 O O . ARG A 1 221 ? 21.501 45.481 50.761 1.00 35.61 221 ARG A O 1
ATOM 1689 N N . LEU A 1 222 ? 22.616 43.524 50.647 1.00 34.86 222 LEU A N 1
ATOM 1690 C CA . LEU A 1 222 ? 22.151 43.062 51.946 1.00 35.19 222 LEU A CA 1
ATOM 1691 C C . LEU A 1 222 ? 22.610 44.016 53.035 1.00 36.01 222 LEU A C 1
ATOM 1692 O O . LEU A 1 222 ? 21.840 44.391 53.919 1.00 35.91 222 LEU A O 1
ATOM 1697 N N . ARG A 1 223 ? 23.869 44.415 52.968 1.00 38.35 223 ARG A N 1
ATOM 1698 C CA . ARG A 1 223 ? 24.399 45.331 53.957 1.00 41.55 223 ARG A CA 1
ATOM 1699 C C . ARG A 1 223 ? 23.597 46.631 53.922 1.00 41.71 223 ARG A C 1
ATOM 1700 O O . ARG A 1 223 ? 23.203 47.156 54.967 1.00 42.89 223 ARG A O 1
ATOM 1708 N N . ASP A 1 224 ? 23.305 47.115 52.720 1.00 41.43 224 ASP A N 1
ATOM 1709 C CA . ASP A 1 224 ? 22.541 48.348 52.572 1.00 40.32 224 ASP A CA 1
ATOM 1710 C C . ASP A 1 224 ? 21.180 48.207 53.234 1.00 40.19 224 ASP A C 1
ATOM 1711 O O . ASP A 1 224 ? 20.693 49.142 53.875 1.00 40.59 224 ASP A O 1
ATOM 1716 N N . ALA A 1 225 ? 20.585 47.026 53.114 1.00 37.10 225 ALA A N 1
ATOM 1717 C CA . ALA A 1 225 ? 19.277 46.784 53.707 1.00 37.84 225 ALA A CA 1
ATOM 1718 C C . ALA A 1 225 ? 19.369 46.760 55.234 1.00 37.84 225 ALA A C 1
ATOM 1719 O O . ALA A 1 225 ? 18.475 47.246 55.935 1.00 35.94 225 ALA A O 1
ATOM 1721 N N . PHE A 1 226 ? 20.465 46.194 55.733 1.00 39.39 226 PHE A N 1
ATOM 1722 C CA . PHE A 1 226 ? 20.735 46.094 57.167 1.00 39.61 226 PHE A CA 1
ATOM 1723 C C . PHE A 1 226 ? 20.703 47.513 57.731 1.00 41.28 226 PHE A C 1
ATOM 1724 O O . PHE A 1 226 ? 19.932 47.810 58.648 1.00 40.36 226 PHE A O 1
ATOM 1732 N N . LYS A 1 227 ? 21.492 48.391 57.110 1.00 42.53 227 LYS A N 1
ATOM 1733 C CA . LYS A 1 227 ? 21.614 49.802 57.489 1.00 45.51 227 LYS A CA 1
ATOM 1734 C C . LYS A 1 227 ? 20.260 50.520 57.498 1.00 45.86 227 LYS A C 1
ATOM 1735 O O . LYS A 1 227 ? 19.913 51.223 58.456 1.00 45.98 227 LYS A O 1
ATOM 1741 N N . ARG A 1 228 ? 19.491 50.330 56.436 1.00 45.14 228 ARG A N 1
ATOM 1742 C CA . ARG A 1 228 ? 18.183 50.952 56.329 1.00 45.82 228 ARG A CA 1
ATOM 1743 C C . ARG A 1 228 ? 17.313 50.545 57.508 1.00 43.80 228 ARG A C 1
ATOM 1744 O O . ARG A 1 228 ? 16.767 51.396 58.209 1.00 44.69 228 ARG A O 1
ATOM 1752 N N . LEU A 1 229 ? 17.230 49.245 57.761 1.00 42.09 229 LEU A N 1
ATOM 1753 C CA . LEU A 1 229 ? 16.418 48.747 58.863 1.00 40.82 229 LEU A CA 1
ATOM 1754 C C . LEU A 1 229 ? 16.888 49.292 60.200 1.00 40.10 229 LEU A C 1
ATOM 1755 O O . LEU A 1 229 ? 16.077 49.600 61.074 1.00 40.24 229 LEU A O 1
ATOM 1760 N N . SER A 1 230 ? 18.197 49.423 60.358 1.00 41.24 230 SER A N 1
ATOM 1761 C CA . SER A 1 230 ? 18.745 49.947 61.599 1.00 43.93 230 SER A CA 1
ATOM 1762 C C . SER A 1 230 ? 18.317 51.408 61.764 1.00 45.77 230 SER A C 1
ATOM 1763 O O . SER A 1 230 ? 17.856 51.804 62.837 1.00 42.66 230 SER A O 1
ATOM 1766 N N . ASP A 1 231 ? 18.414 52.178 60.680 1.00 48.07 231 ASP A N 1
ATOM 1767 C CA . ASP A 1 231 ? 18.034 53.595 60.679 1.00 50.97 231 ASP A CA 1
ATOM 1768 C C . ASP A 1 231 ? 16.544 53.834 60.925 1.00 51.21 231 ASP A C 1
ATOM 1769 O O . ASP A 1 231 ? 16.110 54.975 61.077 1.00 54.30 231 ASP A O 1
ATOM 1774 N N . THR A 1 232 ? 15.766 52.761 60.963 1.00 49.56 232 THR A N 1
ATOM 1775 C CA . THR A 1 232 ? 14.333 52.863 61.188 1.00 47.59 232 THR A CA 1
ATOM 1776 C C . THR A 1 232 ? 13.949 52.521 62.633 1.00 45.67 232 THR A C 1
ATOM 1777 O O . THR A 1 232 ? 12.865 52.879 63.097 1.00 43.82 232 THR A O 1
ATOM 1781 N N . GLY A 1 233 ? 14.839 51.821 63.336 1.00 46.01 233 GLY A N 1
ATOM 1782 C CA . GLY A 1 233 ? 14.579 51.452 64.720 1.00 44.98 233 GLY A CA 1
ATOM 1783 C C . GLY A 1 233 ? 14.307 49.982 65.013 1.00 43.73 233 GLY A C 1
ATOM 1784 O O . GLY A 1 233 ? 13.616 49.661 65.984 1.00 42.93 233 GLY A O 1
ATOM 1785 N N . ALA A 1 234 ? 14.813 49.082 64.180 1.00 42.27 234 ALA A N 1
ATOM 1786 C CA . ALA A 1 234 ? 14.600 47.659 64.415 1.00 40.23 234 ALA A CA 1
ATOM 1787 C C . ALA A 1 234 ? 15.907 47.022 64.830 1.00 38.99 234 ALA A C 1
ATOM 1788 O O . ALA A 1 234 ? 16.983 47.530 64.512 1.00 38.21 234 ALA A O 1
ATOM 1790 N N . TYR A 1 235 ? 15.815 45.930 65.573 1.00 37.55 235 TYR A N 1
ATOM 1791 C CA . TYR A 1 235 ? 17.006 45.224 65.999 1.00 38.07 235 TYR A CA 1
ATOM 1792 C C . TYR A 1 235 ? 17.312 44.270 64.866 1.00 36.60 235 TYR A C 1
ATOM 1793 O O . TYR A 1 235 ? 16.403 43.613 64.354 1.00 35.54 235 TYR A O 1
ATOM 1802 N N . VAL A 1 236 ? 18.572 44.217 64.450 1.00 35.95 236 VAL A N 1
ATOM 1803 C CA . VAL A 1 236 ? 18.984 43.325 63.367 1.00 35.19 236 VAL A CA 1
ATOM 1804 C C . VAL A 1 236 ? 20.199 42.495 63.762 1.00 33.82 236 VAL A C 1
ATOM 1805 O O . VAL A 1 236 ? 21.094 42.982 64.462 1.00 33.55 236 VAL A O 1
ATOM 1809 N N . MET A 1 237 ? 20.201 41.235 63.334 1.00 31.49 237 MET A N 1
ATOM 1810 C CA . MET A 1 237 ? 21.290 40.305 63.609 1.00 28.43 237 MET A CA 1
ATOM 1811 C C . MET A 1 237 ? 21.679 39.673 62.283 1.00 26.51 237 MET A C 1
ATOM 1812 O O . MET A 1 237 ? 20.804 39.387 61.469 1.00 28.76 237 MET A O 1
ATOM 1817 N N . LEU A 1 238 ? 22.970 39.454 62.057 1.00 26.43 238 LEU A N 1
ATOM 1818 C CA . LEU A 1 238 ? 23.421 38.849 60.807 1.00 27.91 238 LEU A CA 1
ATOM 1819 C C . LEU A 1 238 ? 24.610 37.906 60.972 1.00 29.73 238 LEU A C 1
ATOM 1820 O O . LEU A 1 238 ? 25.608 38.257 61.609 1.00 31.69 238 LEU A O 1
ATOM 1825 N N . SER A 1 239 ? 24.502 36.710 60.399 1.00 28.83 239 SER A N 1
ATOM 1826 C CA . SER A 1 239 ? 25.581 35.722 60.456 1.00 27.69 239 SER A CA 1
ATOM 1827 C C . SER A 1 239 ? 26.338 35.722 59.136 1.00 29.16 239 SER A C 1
ATOM 1828 O O . SER A 1 239 ? 25.742 35.899 58.070 1.00 29.82 239 SER A O 1
ATOM 1831 N N . ASN A 1 240 ? 27.648 35.529 59.204 1.00 29.47 240 ASN A N 1
ATOM 1832 C CA . ASN A 1 240 ? 28.471 35.463 58.000 1.00 31.93 240 ASN A CA 1
ATOM 1833 C C . ASN A 1 240 ? 29.830 34.900 58.390 1.00 33.04 240 ASN A C 1
ATOM 1834 O O . ASN A 1 240 ? 30.036 34.558 59.556 1.00 31.42 240 ASN A O 1
ATOM 1839 N N . SER A 1 241 ? 30.733 34.754 57.426 1.00 35.78 241 SER A N 1
ATOM 1840 C CA . SER A 1 241 ? 32.067 34.210 57.700 1.00 38.15 241 SER A CA 1
ATOM 1841 C C . SER A 1 241 ? 32.983 35.258 58.319 1.00 40.71 241 SER A C 1
ATOM 1842 O O . SER A 1 241 ? 32.644 36.444 58.360 1.00 40.68 241 SER A O 1
ATOM 1845 N N . SER A 1 242 ? 34.149 34.821 58.790 1.00 43.91 242 SER A N 1
ATOM 1846 C CA . SER A 1 242 ? 35.118 35.727 59.401 1.00 47.83 242 SER A CA 1
ATOM 1847 C C . SER A 1 242 ? 35.997 36.459 58.379 1.00 50.15 242 SER A C 1
ATOM 1848 O O . SER A 1 242 ? 37.107 36.885 58.698 1.00 53.05 242 SER A O 1
ATOM 1851 N N . SER A 1 243 ? 35.479 36.642 57.167 1.00 51.96 243 SER A N 1
ATOM 1852 C CA . SER A 1 243 ? 36.217 37.312 56.103 1.00 53.16 243 SER A CA 1
ATOM 1853 C C . SER A 1 243 ? 36.462 38.806 56.357 1.00 53.56 243 SER A C 1
ATOM 1854 O O . SER A 1 243 ? 35.649 39.495 56.987 1.00 53.38 243 SER A O 1
ATOM 1857 N N . ALA A 1 244 ? 37.579 39.303 55.830 1.00 53.37 244 ALA A N 1
ATOM 1858 C CA . ALA A 1 244 ? 37.956 40.708 55.966 1.00 52.14 244 ALA A CA 1
ATOM 1859 C C . ALA A 1 244 ? 36.908 41.600 55.304 1.00 51.06 244 ALA A C 1
ATOM 1860 O O . ALA A 1 244 ? 36.620 42.696 55.782 1.00 49.66 244 ALA A O 1
ATOM 1862 N N . LEU A 1 245 ? 36.336 41.111 54.206 1.00 50.52 245 LEU A N 1
ATOM 1863 C CA . LEU A 1 245 ? 35.302 41.838 53.479 1.00 49.93 245 LEU A CA 1
ATOM 1864 C C . LEU A 1 245 ? 34.133 42.065 54.422 1.00 49.07 245 LEU A C 1
ATOM 1865 O O . LEU A 1 245 ? 33.533 43.139 54.441 1.00 48.04 245 LEU A O 1
ATOM 1870 N N . VAL A 1 246 ? 33.823 41.036 55.205 1.00 48.00 246 VAL A N 1
ATOM 1871 C CA . VAL A 1 246 ? 32.736 41.089 56.174 1.00 46.97 246 VAL A CA 1
ATOM 1872 C C . VAL A 1 246 ? 33.092 42.135 57.216 1.00 47.18 246 VAL A C 1
ATOM 1873 O O . VAL A 1 246 ? 32.245 42.927 57.632 1.00 46.07 246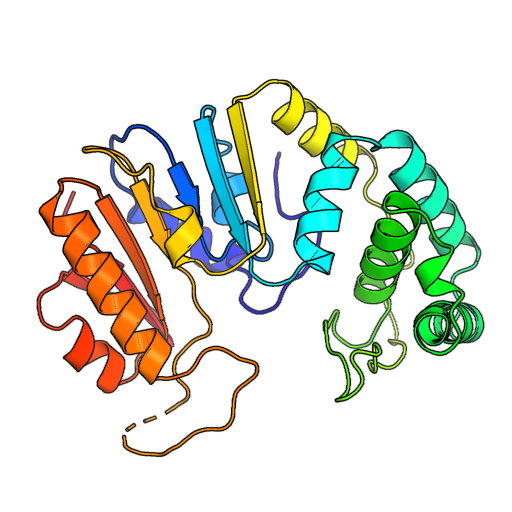 VAL A O 1
ATOM 1877 N N . GLU A 1 247 ? 34.360 42.153 57.609 1.00 47.60 247 GLU A N 1
ATOM 1878 C CA . GLU A 1 247 ? 34.837 43.114 58.592 1.00 50.24 247 GLU A CA 1
ATOM 1879 C C . GLU A 1 247 ? 34.716 44.545 58.065 1.00 49.48 247 GLU A C 1
ATOM 1880 O O . GLU A 1 247 ? 34.254 45.438 58.780 1.00 50.11 247 GLU A O 1
ATOM 1886 N N . GLU A 1 248 ? 35.094 44.754 56.806 1.00 48.36 248 GLU A N 1
ATOM 1887 C CA . GLU A 1 248 ? 35.019 46.079 56.199 1.00 48.38 248 GLU A CA 1
ATOM 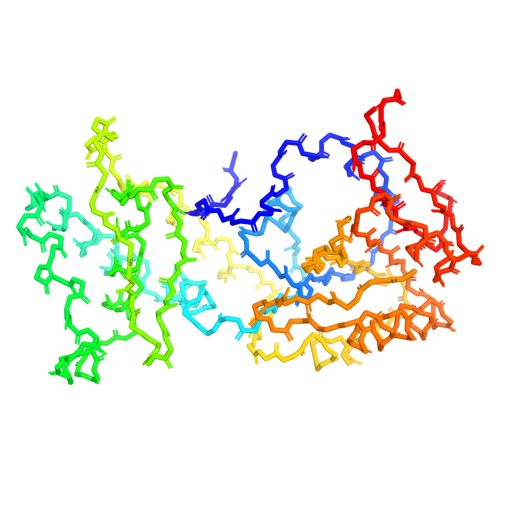1888 C C . GLU A 1 248 ? 33.562 46.498 56.007 1.00 48.00 248 GLU A C 1
ATOM 1889 O O . GLU A 1 248 ? 33.151 47.576 56.435 1.00 47.46 248 GLU A O 1
ATOM 1891 N N . LEU A 1 249 ? 32.782 45.610 55.402 1.00 46.47 249 LEU A N 1
ATOM 1892 C CA . LEU A 1 249 ? 31.372 45.854 55.135 1.00 45.24 249 LEU A CA 1
ATOM 1893 C C . LEU A 1 249 ? 30.571 46.396 56.317 1.00 44.50 249 LEU A C 1
ATOM 1894 O O . LEU A 1 249 ? 29.949 47.453 56.217 1.00 45.91 249 LEU A O 1
ATOM 1899 N N . TYR A 1 250 ? 30.585 45.683 57.435 1.00 43.27 250 TYR A N 1
ATOM 1900 C CA . TYR A 1 250 ? 29.822 46.113 58.601 1.00 43.66 250 TYR A CA 1
ATOM 1901 C C . TYR A 1 250 ? 30.708 46.798 59.624 1.00 45.39 250 TYR A C 1
ATOM 1902 O O . TYR A 1 250 ? 30.422 46.766 60.827 1.00 44.62 250 TYR A O 1
ATOM 1911 N N . LYS A 1 251 ? 31.754 47.459 59.136 1.00 47.00 251 LYS A N 1
ATOM 1912 C CA . LYS A 1 251 ? 32.712 48.157 59.992 1.00 48.66 251 LYS A CA 1
ATOM 1913 C C . LYS A 1 251 ? 32.070 49.151 60.961 1.00 47.66 251 LYS A C 1
ATOM 1914 O O . LYS A 1 251 ? 32.653 49.483 61.986 1.00 47.92 251 LYS A O 1
ATOM 1920 N N . ASP A 1 252 ? 30.872 49.623 60.640 1.00 48.54 252 ASP A N 1
ATOM 1921 C CA . ASP A 1 252 ? 30.189 50.579 61.501 1.00 51.28 252 ASP A CA 1
ATOM 1922 C C . ASP A 1 252 ? 29.340 49.925 62.593 1.00 52.26 252 ASP A C 1
ATOM 1923 O O . ASP A 1 252 ? 28.633 50.625 63.320 1.00 53.76 252 ASP A O 1
ATOM 1928 N N . PHE A 1 253 ? 29.412 48.603 62.737 1.00 51.32 253 PHE A N 1
ATOM 1929 C CA . PHE A 1 253 ? 28.574 47.932 63.730 1.00 49.97 253 PHE A CA 1
ATOM 1930 C C . PHE A 1 253 ? 29.260 47.084 64.793 1.00 50.04 253 PHE A C 1
ATOM 1931 O O . PHE A 1 253 ? 30.490 46.952 64.817 1.00 52.69 253 PHE A O 1
ATOM 1939 N N . ASN A 1 254 ? 28.439 46.510 65.672 1.00 47.66 254 ASN A N 1
ATOM 1940 C CA . ASN A 1 254 ? 28.909 45.677 66.776 1.00 48.00 254 ASN A CA 1
ATOM 1941 C C . ASN A 1 254 ? 29.233 44.259 66.285 1.00 46.96 254 ASN A C 1
ATOM 1942 O O . ASN A 1 254 ? 28.376 43.372 66.278 1.00 48.19 254 ASN A O 1
ATOM 1947 N N . ILE A 1 255 ? 30.482 44.050 65.894 1.00 45.35 255 ILE A N 1
ATOM 1948 C CA . ILE A 1 255 ? 30.928 42.765 65.365 1.00 44.67 255 ILE A CA 1
ATOM 1949 C C . ILE A 1 255 ? 31.401 41.754 66.407 1.00 43.52 255 ILE A C 1
ATOM 1950 O O . ILE A 1 255 ? 32.387 41.987 67.105 1.00 43.51 255 ILE A O 1
ATOM 1955 N N . HIS A 1 256 ? 30.708 40.620 66.483 1.00 41.64 256 HIS A N 1
ATOM 1956 C CA . HIS A 1 256 ? 31.058 39.558 67.425 1.00 41.67 256 HIS A CA 1
ATOM 1957 C C . HIS A 1 256 ? 31.848 38.459 66.727 1.00 42.75 256 HIS A C 1
ATOM 1958 O O . HIS A 1 256 ? 31.547 38.090 65.583 1.00 41.65 256 HIS A O 1
ATOM 1965 N N . TYR A 1 257 ? 32.840 37.924 67.430 1.00 40.43 257 TYR A N 1
ATOM 1966 C CA . TYR A 1 257 ? 33.685 36.861 66.904 1.00 41.29 257 TYR A CA 1
ATOM 1967 C C . TYR A 1 257 ? 33.389 35.572 67.667 1.00 43.73 257 TYR A C 1
ATOM 1968 O O . TYR A 1 257 ? 33.271 35.591 68.900 1.00 44.82 257 TYR A O 1
ATOM 1977 N N . VAL A 1 258 ? 33.263 34.458 66.948 1.00 45.12 258 VAL A N 1
ATOM 1978 C CA . VAL A 1 258 ? 32.952 33.175 67.589 1.00 49.11 258 VAL A CA 1
ATOM 1979 C C . VAL A 1 258 ? 33.951 32.034 67.314 1.00 50.98 258 VAL A C 1
ATOM 1980 O O . VAL A 1 258 ? 34.513 31.936 66.218 1.00 49.98 258 VAL A O 1
ATOM 1984 N N . GLU A 1 259 ? 34.127 31.172 68.321 1.00 55.14 259 GLU A N 1
ATOM 1985 C CA . GLU A 1 259 ? 35.005 29.990 68.297 1.00 57.31 259 GLU A CA 1
ATOM 1986 C C . GLU A 1 259 ? 36.490 30.288 68.525 1.00 59.70 259 GLU A C 1
ATOM 1987 O O . GLU A 1 259 ? 36.806 30.777 69.631 1.00 61.64 259 GLU A O 1
ATOM 1989 N N . GLY A 1 272 ? 39.079 31.978 69.568 1.00 97.88 272 GLY A N 1
ATOM 1990 C CA . GLY A 1 272 ? 40.303 31.198 69.239 1.00 96.39 272 GLY A CA 1
ATOM 1991 C C . GLY A 1 272 ? 40.634 31.294 67.762 1.00 95.28 272 GLY A C 1
ATOM 1992 O O . GLY A 1 272 ? 41.151 32.317 67.308 1.00 94.98 272 GLY A O 1
ATOM 1993 N N . LYS A 1 273 ? 40.299 30.247 67.011 1.00 93.39 273 LYS A N 1
ATOM 1994 C CA . LYS A 1 273 ? 40.555 30.200 65.572 1.00 90.87 273 LYS A CA 1
ATOM 1995 C C . LYS A 1 273 ? 39.535 31.007 64.775 1.00 88.47 273 LYS A C 1
ATOM 1996 O O . LYS A 1 273 ? 39.675 31.181 63.564 1.00 88.54 273 LYS A O 1
ATOM 2002 N N . ILE A 1 274 ? 38.511 31.486 65.477 1.00 85.36 274 ILE A N 1
ATOM 2003 C CA . ILE A 1 274 ? 37.432 32.290 64.910 1.00 81.31 274 ILE A CA 1
ATOM 2004 C C . ILE A 1 274 ? 36.812 31.680 63.660 1.00 78.91 274 ILE A C 1
ATOM 2005 O O . ILE A 1 274 ? 37.237 31.933 62.529 1.00 78.34 274 ILE A O 1
ATOM 2010 N N . SER A 1 275 ? 35.791 30.868 63.898 1.00 75.58 275 SER A N 1
ATOM 2011 C CA . SER A 1 275 ? 35.065 30.190 62.843 1.00 72.46 275 SER A CA 1
ATOM 2012 C C . SER A 1 275 ? 34.171 31.183 62.092 1.00 68.13 275 SER A C 1
ATOM 2013 O O . SER A 1 275 ? 34.272 31.314 60.868 1.00 69.10 275 SER A O 1
ATOM 2016 N N . GLU A 1 276 ? 33.315 31.899 62.824 1.00 60.79 276 GLU A N 1
ATOM 2017 C CA . GLU A 1 276 ? 32.408 32.852 62.194 1.00 53.11 276 GLU A CA 1
ATOM 2018 C C . GLU A 1 276 ? 32.095 34.139 62.960 1.00 46.76 276 GLU A C 1
ATOM 2019 O O . GLU A 1 276 ? 32.560 34.346 64.086 1.00 42.54 276 GLU A O 1
ATOM 2025 N N . ILE A 1 277 ? 31.306 34.998 62.317 1.00 41.58 277 ILE A N 1
ATOM 2026 C CA . ILE A 1 277 ? 30.934 36.298 62.850 1.00 36.45 277 ILE A CA 1
ATOM 2027 C C . ILE A 1 277 ? 29.426 36.507 62.931 1.00 34.40 277 ILE A C 1
ATOM 2028 O O . ILE A 1 277 ? 28.657 35.936 62.146 1.00 32.60 277 ILE A O 1
ATOM 2033 N N . ILE A 1 278 ? 29.016 37.314 63.904 1.00 32.73 278 ILE A N 1
ATOM 2034 C CA . ILE A 1 278 ? 27.616 37.701 64.082 1.00 34.24 278 ILE A CA 1
ATOM 2035 C C . ILE A 1 278 ? 27.612 39.226 64.300 1.00 36.08 278 ILE A C 1
ATOM 2036 O O . ILE A 1 278 ? 28.335 39.754 65.162 1.00 36.23 278 ILE A O 1
ATOM 2041 N N . VAL A 1 279 ? 26.812 39.932 63.517 1.00 34.22 279 VAL A N 1
ATOM 2042 C CA . VAL A 1 279 ? 26.749 41.378 63.634 1.00 34.93 279 VAL A CA 1
ATOM 2043 C C . VAL A 1 279 ? 25.395 41.826 64.154 1.00 34.99 279 VAL A C 1
ATOM 2044 O O . VAL A 1 279 ? 24.373 41.235 63.813 1.00 33.69 279 VAL A O 1
ATOM 2048 N N . THR A 1 280 ? 25.408 42.857 64.994 1.00 36.84 280 THR A N 1
ATOM 2049 C CA . THR A 1 280 ? 24.199 43.433 65.569 1.00 37.38 280 THR A CA 1
ATOM 2050 C C . THR A 1 280 ? 24.268 44.953 65.503 1.00 37.23 280 THR A C 1
ATOM 2051 O O . THR A 1 280 ? 25.352 45.530 65.461 1.00 37.01 280 THR A O 1
ATOM 2055 N N . ASN A 1 281 ? 23.113 45.601 65.511 1.00 38.46 281 ASN A N 1
ATOM 2056 C CA . ASN A 1 281 ? 23.066 47.055 65.484 1.00 43.58 281 ASN A CA 1
ATOM 2057 C C . ASN A 1 281 ? 22.763 47.536 66.902 1.00 47.98 281 ASN A C 1
ATOM 2058 O O . ASN A 1 281 ? 22.089 48.545 67.101 1.00 48.77 281 ASN A O 1
ATOM 2063 N N . TYR A 1 282 ? 23.270 46.817 67.894 1.00 52.58 282 TYR A N 1
ATOM 2064 C CA . TYR A 1 282 ? 23.007 47.180 69.276 1.00 57.95 282 TYR A CA 1
ATOM 2065 C C . TYR A 1 282 ? 23.935 46.492 70.262 1.00 61.87 282 TYR A C 1
ATOM 2066 O O . TYR A 1 282 ? 24.866 45.783 69.887 1.00 62.93 282 TYR A O 1
ATOM 2075 N N . GLU A 1 283 ? 23.636 46.709 71.533 1.00 65.45 283 GLU A N 1
ATOM 2076 C CA . GLU A 1 283 ? 24.355 46.149 72.662 1.00 69.16 283 GLU A CA 1
ATOM 2077 C C . GLU A 1 283 ? 23.210 46.190 73.661 1.00 72.34 283 GLU A C 1
ATOM 2078 O O . GLU A 1 283 ? 22.762 47.276 74.034 1.00 75.28 283 GLU A O 1
ATOM 2084 N N . LYS A 1 284 ? 22.645 45.031 73.979 1.00 75.02 284 LYS A N 1
ATOM 2085 C CA . LYS A 1 284 ? 21.512 44.974 74.898 1.00 77.64 284 LYS A CA 1
ATOM 2086 C C . LYS A 1 284 ? 21.955 44.853 76.352 1.00 80.21 284 LYS A C 1
ATOM 2087 O O . LYS A 1 284 ? 21.246 45.410 77.222 1.00 81.06 284 LYS A O 1
#

B-factor: mean 37.23, std 15.19, range [14.03, 100.0]

Solvent-accessible surface area: 13256 Å² total; per-residue (Å²): 141,40,101,39,16,18,128,50,116,46,48,21,162,151,23,15,80,50,0,114,82,44,39,4,95,105,75,100,42,0,1,7,3,31,5,9,8,2,9,1,1,3,55,42,34,17,164,59,2,5,0,2,21,159,36,58,60,3,6,12,4,1,56,8,0,63,75,55,15,122,74,0,15,113,35,7,88,74,13,51,144,143,46,39,89,127,63,0,64,101,25,43,34,1,28,115,75,65,106,39,106,164,43,50,95,7,71,56,0,0,16,10,14,0,0,11,92,3,1,112,75,12,50,57,100,56,43,130,62,118,41,5,48,0,69,41,8,140,224,91,92,108,89,7,14,57,88,77,25,10,45,44,1,7,88,30,4,79,110,54,48,35,69,36,64,82,21,30,6,49,127,3,0,96,74,18,143,88,13,0,0,0,2,0,27,3,79,68,2,60,176,177,113,94,52,137,89,121,51,32,28,58,74,28,6,50,74,0,55,67,3,0,97,110,4,27,122,70,34,2,70,0,0,0,0,1,9,33,14,66,49,0,66,61,29,3,148,98,46,40,36,46,115,26,80,89,203,51,72,35,0,0,0,2,36,37,150,122

Foldseek 3Di:
DAAFPADWVLDCQVVVVVVVVVFDPAFDEEEELQCTRNGPCRVVLDQAYEYEHQDPLRLLLLVCLQPPVPVLLVLLVVCLVVDDQVSLVVLQCCVVPCVCVVDDSSNSNSNLQNCLQFFDPSDADADPVRGGDTHGDDPGDSDRGDNVNSNVSNVSVNNGHYDYYHRHSVVRCPPDAARYEYEYEDDADPPVPADDDDDQHVVNVLVVLVVVVVSVVRHYKYKYKYAPDVVVCVSVVVWDWDFDDVVTGIIMTIRDDD

Sequence (258 aa):
TLQPFTKWTGGKRQLLPVIRELIPKTYNRYFEPFVGGGALFFDLAPKDAVINDFNAELINCYQQIKDNPQELIEILKVHQEYNSKEYYLDLRSADRDERIDMMSEVQRAARILYMLRVNFNGLYRVNSKNQFNVPYGRYKNPKIVDEELISAISVYINNNQLEIKVGDFEKAIVDVRTGDFVYFDPPYIPLFTSYTHEGFSFADQVRLRDAFKRLSDTGAYVMLSNSSSALVEELYKDFNIHYVEGKISEIIVTNYEK